Protein AF-A0A9W8HVE2-F1 (afdb_monomer_lite)

Organism: NCBI:txid2761395

InterPro domains:
  IPR016024 Armadillo-type fold [SSF48371] (104-274)
  IPR033162 Tubulin-folding cofactor D [PTHR12658] (1-273)
  IPR058033 Tubulin-folding cofactor D, ARM repeats [PF25767] (149-274)

Sequence (281 aa):
MIPFDIESIDSGLTGLPAIDLPGFSSDRTLLNLWIDLGKTYLSRPGCEMEGAAVMLARLLSRKDTAILLQPAFIEWAVREINEVAGLNKHDEDKPKQRLDIESVLRINGALRVLCHLFAAMDSPRALGEQVAMLQRIFQSEAFEQNSITRKLISKAAQRVALLMLPPTQIRTKPWHTQPSVRNNLGECEAKDNGAEFSAISNNTESDGTIEQVLDTEIPEDVECFLDILLHRLHDKDTIVRWSASKGIGRIAERLPVVLAKEIVSAVVNILKEETVVDDRG

Structure (mmCIF, N/CA/C/O backbone):
data_AF-A0A9W8HVE2-F1
#
_entry.id   AF-A0A9W8HVE2-F1
#
loop_
_atom_site.group_PDB
_atom_site.id
_atom_site.type_symbol
_atom_site.label_atom_id
_atom_site.label_alt_id
_atom_site.label_comp_id
_atom_site.labe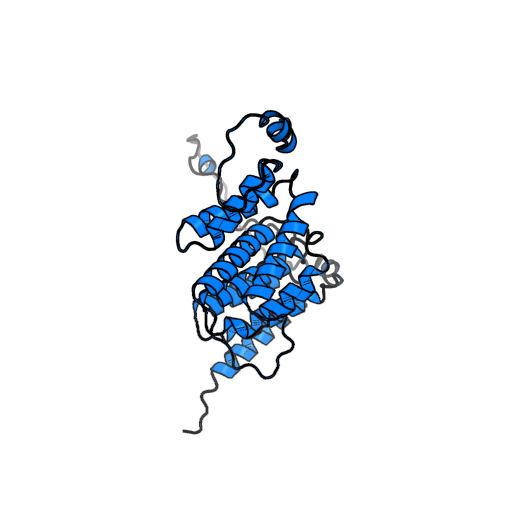l_asym_id
_atom_site.label_entity_id
_atom_site.label_seq_id
_atom_site.pdbx_PDB_ins_code
_atom_site.Cartn_x
_atom_site.Cartn_y
_atom_site.Cartn_z
_atom_site.occupancy
_atom_site.B_iso_or_equiv
_atom_site.auth_seq_id
_atom_site.auth_comp_id
_atom_site.auth_asym_id
_atom_site.auth_atom_id
_atom_site.pdbx_PDB_model_num
ATOM 1 N N . MET A 1 1 ? 21.161 7.664 24.720 1.00 45.16 1 MET A N 1
ATOM 2 C CA . MET A 1 1 ? 21.597 7.334 23.348 1.00 45.16 1 MET A CA 1
ATOM 3 C C . MET A 1 1 ? 21.195 8.512 22.483 1.00 45.16 1 MET A C 1
ATOM 5 O O . MET A 1 1 ? 20.010 8.810 22.430 1.00 45.16 1 MET A O 1
ATOM 9 N N . ILE A 1 2 ? 22.165 9.263 21.963 1.00 43.97 2 ILE A N 1
ATOM 10 C CA . ILE A 1 2 ? 21.898 10.439 21.123 1.00 43.97 2 ILE A CA 1
ATOM 11 C C . ILE A 1 2 ? 21.221 9.925 19.838 1.00 43.97 2 ILE A C 1
ATOM 13 O O . ILE A 1 2 ? 21.684 8.905 19.316 1.00 43.97 2 ILE A O 1
ATOM 17 N N . PRO A 1 3 ? 20.118 10.529 19.358 1.00 56.31 3 PRO A N 1
ATOM 18 C CA . PRO A 1 3 ? 19.516 10.133 18.090 1.00 56.31 3 PRO A CA 1
ATOM 19 C C . PRO A 1 3 ? 20.546 10.279 16.965 1.00 56.31 3 PRO A C 1
ATOM 21 O O . PRO A 1 3 ? 21.213 11.305 16.860 1.00 56.31 3 PRO A O 1
ATOM 24 N N . PHE A 1 4 ? 20.722 9.229 16.165 1.00 68.75 4 PHE A N 1
ATOM 25 C CA . PHE A 1 4 ? 21.585 9.259 14.986 1.00 68.75 4 PHE A CA 1
ATOM 26 C C . PHE A 1 4 ? 20.941 10.134 13.904 1.00 68.75 4 PHE A C 1
ATOM 28 O O . PHE A 1 4 ? 20.180 9.624 13.082 1.00 68.75 4 PHE A O 1
ATOM 35 N N . ASP A 1 5 ? 21.249 11.425 13.877 1.00 69.19 5 ASP A N 1
ATOM 36 C CA . ASP A 1 5 ? 20.735 12.325 12.847 1.00 69.19 5 ASP A CA 1
ATOM 37 C C . ASP A 1 5 ? 21.530 12.176 11.535 1.00 69.19 5 ASP A C 1
ATOM 39 O O . ASP A 1 5 ? 22.753 12.324 11.524 1.00 69.19 5 ASP A O 1
ATOM 43 N N . ILE A 1 6 ? 20.862 11.844 10.425 1.00 70.25 6 ILE A N 1
ATOM 44 C CA . ILE A 1 6 ? 21.548 11.622 9.137 1.00 70.25 6 ILE A CA 1
ATOM 45 C C . ILE A 1 6 ? 22.014 12.952 8.540 1.00 70.25 6 ILE A C 1
ATOM 47 O O . ILE A 1 6 ? 23.030 12.964 7.846 1.00 70.25 6 ILE A O 1
ATOM 51 N N . GLU A 1 7 ? 21.360 14.071 8.862 1.00 67.62 7 GLU A N 1
ATOM 52 C CA . GLU A 1 7 ? 21.812 15.395 8.411 1.00 67.62 7 GLU A CA 1
ATOM 53 C C . GLU A 1 7 ? 23.224 15.719 8.933 1.00 67.62 7 GLU A C 1
ATOM 55 O O . GLU A 1 7 ? 24.040 16.324 8.236 1.00 67.62 7 GLU A O 1
ATOM 60 N N . SER A 1 8 ? 23.573 15.210 10.122 1.00 67.25 8 SER A N 1
ATOM 61 C CA . SER A 1 8 ? 24.924 15.351 10.680 1.00 67.25 8 SER A CA 1
ATOM 62 C C . SER A 1 8 ? 25.996 14.557 9.916 1.00 67.25 8 SER A C 1
ATOM 64 O O . SER A 1 8 ? 27.150 14.979 9.866 1.00 67.25 8 SER A O 1
ATOM 66 N N . ILE A 1 9 ? 25.630 13.428 9.292 1.00 67.38 9 ILE A N 1
ATOM 67 C CA . ILE A 1 9 ? 26.543 12.590 8.490 1.00 67.38 9 ILE A CA 1
ATOM 68 C C . ILE A 1 9 ? 26.794 13.236 7.129 1.00 67.38 9 ILE A C 1
ATOM 70 O O . ILE A 1 9 ? 27.906 13.181 6.604 1.00 67.38 9 ILE A O 1
ATOM 74 N N . ASP A 1 10 ? 25.766 13.868 6.576 1.00 65.19 10 ASP A N 1
ATOM 75 C CA . ASP A 1 10 ? 25.815 14.491 5.261 1.00 65.19 10 ASP A CA 1
ATOM 76 C C . ASP A 1 10 ? 26.828 15.646 5.187 1.00 65.19 10 ASP A C 1
ATOM 78 O O . ASP A 1 10 ? 27.547 15.805 4.202 1.00 65.19 10 ASP A O 1
ATOM 82 N N . SER A 1 11 ? 27.006 16.358 6.304 1.00 60.78 11 SER A N 1
ATOM 83 C CA . SER A 1 11 ? 28.031 17.399 6.466 1.00 60.78 11 SER A CA 1
ATOM 84 C C . SER A 1 11 ? 29.475 16.881 6.325 1.00 60.78 11 SER A C 1
ATOM 86 O O . SER A 1 11 ? 30.391 17.672 6.112 1.00 60.78 11 SER A O 1
ATOM 88 N N . GLY A 1 12 ? 29.702 15.566 6.446 1.00 56.12 12 GLY A N 1
ATOM 89 C CA . GLY A 1 12 ? 31.022 14.936 6.329 1.00 56.12 12 GLY A CA 1
ATOM 90 C C . GLY A 1 12 ? 31.363 14.394 4.936 1.00 56.12 12 GLY A C 1
ATOM 91 O O . GLY A 1 12 ? 32.471 13.894 4.747 1.00 56.12 12 GLY A O 1
ATOM 92 N N . LEU A 1 13 ? 30.440 14.459 3.968 1.00 56.28 13 LEU A N 1
ATOM 93 C CA . LEU A 1 13 ? 30.598 13.843 2.642 1.00 56.28 13 LEU A CA 1
ATOM 94 C C . LEU A 1 13 ? 31.185 14.761 1.556 1.00 56.28 13 LEU A C 1
ATOM 96 O O . LEU A 1 13 ? 31.278 14.350 0.397 1.00 56.28 13 LEU A O 1
ATOM 100 N N . THR A 1 14 ? 31.634 15.969 1.904 1.00 50.81 14 THR A N 1
ATOM 101 C CA . THR A 1 14 ? 32.323 16.884 0.982 1.00 50.81 14 THR A CA 1
ATOM 102 C C . THR A 1 14 ? 33.680 16.300 0.554 1.00 50.81 14 THR A C 1
ATOM 104 O O . THR A 1 14 ? 34.713 16.618 1.142 1.00 50.81 14 THR A O 1
ATOM 107 N N . GLY A 1 15 ? 33.700 15.401 -0.435 1.00 50.94 15 GLY A N 1
ATOM 108 C CA . GLY A 1 15 ? 34.944 14.831 -0.971 1.00 50.94 15 GLY A CA 1
ATOM 109 C C . GLY A 1 15 ? 34.881 13.426 -1.576 1.00 50.94 15 GLY A C 1
ATOM 110 O O . GLY A 1 15 ? 35.919 12.934 -2.015 1.00 50.94 15 GLY A O 1
ATOM 111 N N . LEU A 1 16 ? 33.723 12.755 -1.618 1.00 52.59 16 LEU A N 1
ATOM 112 C CA . LEU A 1 16 ? 33.611 11.483 -2.348 1.00 52.59 16 LEU A CA 1
ATOM 113 C C . LEU A 1 16 ? 33.547 11.726 -3.867 1.00 52.59 16 LEU A C 1
ATOM 115 O O . LEU A 1 16 ? 32.931 12.704 -4.296 1.00 52.59 16 LEU A O 1
ATOM 119 N N . PRO A 1 17 ? 34.174 10.860 -4.691 1.00 49.53 17 PRO A N 1
ATOM 120 C CA . PRO A 1 17 ? 34.080 10.972 -6.139 1.00 49.53 17 PRO A CA 1
ATOM 121 C C . PRO A 1 17 ? 32.610 10.879 -6.547 1.00 49.53 17 PRO A C 1
ATOM 123 O O . PRO A 1 17 ? 31.883 10.013 -6.053 1.00 49.53 17 PRO A O 1
ATOM 126 N N . ALA A 1 18 ? 32.182 11.784 -7.429 1.00 52.34 18 ALA A N 1
ATOM 127 C CA . ALA A 1 18 ? 30.854 11.746 -8.017 1.00 52.34 18 ALA A CA 1
ATOM 128 C C . ALA A 1 18 ? 30.619 10.338 -8.578 1.00 52.34 18 ALA A C 1
ATOM 130 O O . ALA A 1 18 ? 31.370 9.853 -9.424 1.00 52.34 18 ALA A O 1
ATOM 131 N N . ILE A 1 19 ? 29.618 9.638 -8.047 1.00 53.97 19 ILE A N 1
ATOM 132 C CA . ILE A 1 19 ? 29.150 8.410 -8.674 1.00 53.97 19 ILE A CA 1
ATOM 133 C C . ILE A 1 19 ? 28.458 8.874 -9.954 1.00 53.97 19 ILE A C 1
ATOM 135 O O . ILE A 1 19 ? 27.320 9.339 -9.901 1.00 53.97 19 ILE A O 1
ATOM 139 N N . ASP A 1 20 ? 29.165 8.786 -11.081 1.00 46.59 20 ASP A N 1
ATOM 140 C CA . ASP A 1 20 ? 28.658 9.117 -12.414 1.00 46.59 20 ASP A CA 1
ATOM 141 C C . ASP A 1 20 ? 27.621 8.069 -12.859 1.00 46.59 20 ASP A C 1
ATOM 143 O O . ASP A 1 20 ? 27.847 7.254 -13.755 1.00 46.59 20 ASP A O 1
ATOM 147 N N . LEU A 1 21 ? 26.460 8.051 -12.201 1.00 53.91 21 LEU A N 1
ATOM 148 C CA . LEU A 1 21 ? 25.253 7.463 -12.765 1.00 53.91 21 LEU A CA 1
ATOM 149 C C . LEU A 1 21 ? 24.552 8.531 -13.627 1.00 53.91 21 LEU A C 1
ATOM 151 O O . LEU A 1 21 ? 24.467 9.697 -13.229 1.00 53.91 21 LEU A O 1
ATOM 155 N N . PRO A 1 22 ? 24.006 8.164 -14.798 1.00 41.84 22 PRO A N 1
ATOM 156 C CA . PRO A 1 22 ? 23.311 9.113 -15.661 1.00 41.84 22 PRO A CA 1
ATOM 157 C C . PRO A 1 22 ? 22.109 9.734 -14.930 1.00 41.84 22 PRO A C 1
ATOM 159 O O . PRO A 1 22 ? 21.216 9.021 -14.476 1.00 41.84 22 PRO A O 1
ATOM 162 N N . GLY A 1 23 ? 22.103 11.069 -14.814 1.00 49.72 23 GLY A N 1
ATOM 163 C CA . GLY A 1 23 ? 21.051 11.854 -14.148 1.00 49.72 23 GLY A CA 1
ATOM 164 C C . GLY A 1 23 ? 21.367 12.332 -12.722 1.00 49.72 23 GLY A C 1
ATOM 165 O O . GLY A 1 23 ? 20.508 12.961 -12.103 1.00 49.72 23 GLY A O 1
ATOM 166 N N . PHE A 1 24 ? 22.568 12.069 -12.195 1.00 46.81 24 PHE A N 1
ATOM 167 C CA . PHE A 1 24 ? 22.953 12.440 -10.828 1.00 46.81 24 PHE A CA 1
ATOM 168 C C . PHE A 1 24 ? 23.696 13.789 -10.796 1.00 46.81 24 PHE A C 1
ATOM 170 O O . PHE A 1 24 ? 24.745 13.950 -11.410 1.00 46.81 24 PHE A O 1
ATOM 177 N N . SER A 1 25 ? 23.138 14.779 -10.088 1.00 48.03 25 SER A N 1
ATOM 178 C CA . SER A 1 25 ? 23.749 16.102 -9.862 1.00 48.03 25 SER A CA 1
ATOM 179 C C . SER A 1 25 ? 24.579 16.114 -8.571 1.00 48.03 25 SER A C 1
ATOM 181 O O . SER A 1 25 ? 24.115 15.601 -7.554 1.00 48.03 25 SER A O 1
ATOM 183 N N . SER A 1 26 ? 25.745 16.763 -8.591 1.00 49.66 26 SER A N 1
ATOM 184 C CA . SER A 1 26 ? 26.779 16.770 -7.538 1.00 49.66 26 SER A CA 1
ATOM 185 C C . SER A 1 26 ? 26.418 17.440 -6.199 1.00 49.66 26 SER A C 1
ATOM 187 O O . SER A 1 26 ? 27.168 17.277 -5.245 1.00 49.66 26 SER A O 1
ATOM 189 N N . ASP A 1 27 ? 25.280 18.135 -6.096 1.00 52.22 27 ASP A N 1
ATOM 190 C CA . ASP A 1 27 ? 24.863 18.882 -4.888 1.00 52.22 27 ASP A CA 1
ATOM 191 C C . ASP A 1 27 ? 23.873 18.117 -3.986 1.00 52.22 27 ASP A C 1
ATOM 193 O O . ASP A 1 27 ? 23.129 18.713 -3.204 1.00 52.22 27 ASP A O 1
ATOM 197 N N . ARG A 1 28 ? 23.780 16.788 -4.111 1.00 61.78 28 ARG A N 1
ATOM 198 C CA . ARG A 1 28 ? 22.754 16.017 -3.395 1.00 61.78 28 ARG A CA 1
ATOM 199 C C . ARG A 1 28 ? 23.269 15.444 -2.082 1.00 61.78 28 ARG A C 1
ATOM 201 O O . ARG A 1 28 ? 24.263 14.726 -2.054 1.00 61.78 28 ARG A O 1
ATOM 208 N N . THR A 1 29 ? 22.499 15.702 -1.028 1.00 75.81 29 THR A N 1
ATOM 209 C CA . THR A 1 29 ? 22.596 15.022 0.264 1.00 75.81 29 THR A CA 1
ATOM 210 C C . THR A 1 29 ? 22.609 13.500 0.079 1.00 75.81 29 THR A C 1
ATOM 212 O O . THR A 1 29 ? 21.941 12.958 -0.809 1.00 75.81 29 THR A O 1
ATOM 215 N N . LEU A 1 30 ? 23.327 12.772 0.931 1.00 80.50 30 LEU A N 1
ATOM 216 C CA . LEU A 1 30 ? 23.393 11.308 0.942 1.00 80.50 30 LEU A CA 1
ATOM 217 C C . LEU A 1 30 ? 21.995 10.669 1.025 1.00 80.50 30 LEU A C 1
ATOM 219 O O . LEU A 1 30 ? 21.752 9.614 0.438 1.00 80.50 30 LEU A O 1
ATOM 223 N N . LEU A 1 31 ? 21.047 11.345 1.680 1.00 81.75 31 LEU A N 1
ATOM 224 C CA . LEU A 1 31 ? 19.634 10.963 1.699 1.00 81.75 31 LEU A CA 1
ATOM 225 C C . LEU A 1 31 ? 19.006 10.975 0.306 1.00 81.75 31 LEU A C 1
ATOM 227 O O . LEU A 1 31 ? 18.361 10.001 -0.083 1.00 81.75 31 LEU A O 1
ATOM 231 N N . ASN A 1 32 ? 19.208 12.051 -0.452 1.00 81.75 32 ASN A N 1
ATOM 232 C CA . ASN A 1 32 ? 18.688 12.160 -1.810 1.00 81.75 32 ASN A CA 1
ATOM 233 C C . ASN A 1 32 ? 19.341 11.124 -2.729 1.00 81.75 32 ASN A C 1
ATOM 235 O O . ASN A 1 32 ? 18.631 10.459 -3.478 1.00 81.75 32 ASN A O 1
ATOM 239 N N . LEU A 1 33 ? 20.652 10.891 -2.589 1.00 84.94 33 LEU A N 1
ATOM 240 C CA . LEU A 1 33 ? 21.356 9.831 -3.317 1.00 84.94 33 LEU A CA 1
ATOM 241 C C . LEU A 1 33 ? 20.729 8.452 -3.059 1.00 84.94 33 LEU A C 1
ATOM 243 O O . LEU A 1 33 ? 20.484 7.693 -3.995 1.00 84.94 33 LEU A O 1
ATOM 247 N N . TRP A 1 34 ? 20.455 8.120 -1.797 1.00 87.75 34 TRP A N 1
ATOM 248 C CA . TRP A 1 34 ? 19.823 6.857 -1.416 1.00 87.75 34 TRP A CA 1
ATOM 249 C C . TRP A 1 34 ? 18.397 6.722 -1.939 1.00 87.75 34 TRP A C 1
ATOM 251 O O . TRP A 1 34 ? 18.013 5.639 -2.383 1.00 87.75 34 TRP A O 1
ATOM 261 N N . ILE A 1 35 ? 17.625 7.808 -1.913 1.00 89.62 35 ILE A N 1
ATOM 262 C CA . ILE A 1 35 ? 16.275 7.830 -2.473 1.00 89.62 35 ILE A CA 1
ATOM 263 C C . ILE A 1 35 ? 16.325 7.603 -3.983 1.00 89.62 35 ILE A C 1
ATOM 265 O O . ILE A 1 35 ? 15.597 6.750 -4.489 1.00 89.62 35 ILE A O 1
ATOM 269 N N . ASP A 1 36 ? 17.192 8.316 -4.698 1.00 88.88 36 ASP A N 1
ATOM 270 C CA . ASP A 1 36 ? 17.334 8.202 -6.149 1.00 88.88 36 ASP A CA 1
ATOM 271 C C . ASP A 1 36 ? 17.808 6.806 -6.552 1.00 88.88 36 ASP A C 1
ATOM 273 O O . ASP A 1 36 ? 17.210 6.167 -7.419 1.00 88.88 36 ASP A O 1
ATOM 277 N N . LEU A 1 37 ? 18.821 6.280 -5.861 1.00 90.19 37 LEU A N 1
ATOM 278 C CA . LEU A 1 37 ? 19.298 4.918 -6.062 1.00 90.19 37 LEU A CA 1
ATOM 279 C C . LEU A 1 37 ? 18.159 3.922 -5.820 1.00 90.19 37 LEU A C 1
ATOM 281 O O . LEU A 1 37 ? 17.864 3.114 -6.699 1.00 90.19 37 LEU A O 1
ATOM 285 N N . GLY A 1 38 ? 17.440 4.035 -4.702 1.00 91.50 38 GLY A N 1
ATOM 286 C CA . GLY A 1 38 ? 16.265 3.213 -4.425 1.00 91.50 38 GLY A CA 1
ATOM 287 C C . GLY A 1 38 ? 15.241 3.259 -5.562 1.00 91.50 38 GLY A C 1
ATOM 288 O O . GLY A 1 38 ? 14.834 2.204 -6.043 1.00 91.50 38 GLY A O 1
ATOM 289 N N . LYS A 1 39 ? 14.895 4.455 -6.060 1.00 91.62 39 LYS A N 1
ATOM 290 C CA . LYS A 1 39 ? 13.966 4.642 -7.188 1.00 91.62 39 LYS A CA 1
ATOM 291 C C . LYS A 1 39 ? 14.434 3.924 -8.454 1.00 91.62 39 LYS A C 1
ATOM 293 O O . LYS A 1 39 ? 13.617 3.281 -9.105 1.00 91.62 39 LYS A O 1
ATOM 298 N N . THR A 1 40 ? 15.730 3.951 -8.779 1.00 90.75 40 THR A N 1
ATOM 299 C CA . THR A 1 40 ? 16.253 3.220 -9.952 1.00 90.75 40 THR A CA 1
ATOM 300 C C . THR A 1 40 ? 16.106 1.702 -9.830 1.00 90.75 40 THR A C 1
ATOM 302 O O . THR A 1 40 ? 15.845 1.021 -10.823 1.00 90.75 40 THR A O 1
ATOM 305 N N . TYR A 1 41 ? 16.238 1.157 -8.617 1.00 92.56 41 TYR A N 1
ATOM 306 C CA . TYR A 1 41 ? 16.104 -0.279 -8.368 1.00 92.56 41 TYR A CA 1
ATOM 307 C C . TYR A 1 41 ? 14.647 -0.747 -8.267 1.00 92.56 41 TYR A C 1
ATOM 309 O O . TYR A 1 41 ? 14.393 -1.932 -8.476 1.00 92.56 41 TYR A O 1
ATOM 317 N N . LEU A 1 42 ? 13.680 0.148 -8.025 1.00 92.38 42 LEU A N 1
ATOM 318 C CA . LEU A 1 42 ? 12.252 -0.206 -8.016 1.00 92.38 42 LEU A CA 1
ATOM 319 C C . LEU A 1 42 ? 11.753 -0.717 -9.373 1.00 92.38 42 LEU A C 1
ATOM 321 O O . LEU A 1 42 ? 10.854 -1.552 -9.410 1.00 92.38 42 LEU A O 1
ATOM 325 N N . SER A 1 43 ? 12.349 -0.254 -10.472 1.00 89.62 43 SER A N 1
ATOM 326 C CA . SER A 1 43 ? 11.993 -0.678 -11.832 1.00 89.62 43 SER A CA 1
ATOM 327 C C . SER A 1 43 ? 12.619 -2.016 -12.235 1.00 89.62 43 SER A C 1
ATOM 329 O O . SER A 1 43 ? 12.283 -2.558 -13.287 1.00 89.62 43 SER A O 1
ATOM 331 N N . ARG A 1 44 ? 13.554 -2.556 -11.439 1.00 90.75 44 ARG A N 1
ATOM 332 C CA . ARG A 1 44 ? 14.260 -3.796 -11.778 1.00 90.75 44 ARG A CA 1
ATOM 333 C C . ARG A 1 44 ? 13.465 -5.024 -11.319 1.00 90.75 44 ARG A C 1
ATOM 335 O O . ARG A 1 44 ? 13.003 -5.065 -10.181 1.00 90.75 44 ARG A O 1
ATOM 342 N N . PRO A 1 45 ? 13.308 -6.057 -12.161 1.00 87.81 45 PRO A N 1
ATOM 343 C CA . PRO A 1 45 ? 12.655 -7.288 -11.740 1.00 87.81 45 PRO A CA 1
ATOM 344 C C . PRO A 1 45 ? 13.593 -8.092 -10.830 1.00 87.81 45 PRO A C 1
ATOM 346 O O . PRO A 1 45 ? 14.700 -8.415 -11.243 1.00 87.81 45 PRO A O 1
ATOM 349 N N . GLY A 1 46 ? 13.144 -8.458 -9.625 1.00 87.75 46 GLY A N 1
ATOM 350 C CA . GLY A 1 46 ? 13.898 -9.366 -8.755 1.00 87.75 46 GLY A CA 1
ATOM 351 C C . GLY A 1 46 ? 13.867 -9.010 -7.272 1.00 87.75 46 GLY A C 1
ATOM 352 O O . GLY A 1 46 ? 12.964 -8.318 -6.789 1.00 87.75 46 GLY A O 1
ATOM 353 N N . CYS A 1 47 ? 14.859 -9.527 -6.544 1.00 88.56 47 CYS A N 1
ATOM 354 C CA . CYS A 1 47 ? 15.050 -9.270 -5.116 1.00 88.56 47 CYS A CA 1
ATOM 355 C C . CYS A 1 47 ? 15.560 -7.847 -4.849 1.00 88.56 47 CYS A C 1
ATOM 357 O O . CYS A 1 47 ? 15.360 -7.317 -3.757 1.00 88.56 47 CYS A O 1
ATOM 359 N N . GLU A 1 48 ? 16.147 -7.201 -5.854 1.00 91.56 48 GLU A N 1
ATOM 360 C CA . GLU A 1 48 ? 16.647 -5.832 -5.806 1.00 91.56 48 GLU A CA 1
ATOM 361 C C . GLU A 1 48 ? 15.507 -4.842 -5.574 1.00 91.56 48 GLU A C 1
ATOM 363 O O . GLU A 1 48 ? 15.621 -3.971 -4.715 1.00 91.56 48 GLU A O 1
ATOM 368 N N . MET A 1 49 ? 14.375 -5.021 -6.262 1.00 91.75 49 MET A N 1
ATOM 369 C CA . MET A 1 49 ? 13.172 -4.213 -6.040 1.00 91.75 49 MET A CA 1
ATOM 370 C C . MET A 1 49 ? 12.637 -4.385 -4.615 1.00 91.75 49 MET A C 1
ATOM 372 O O . MET A 1 49 ? 12.198 -3.412 -4.006 1.00 91.75 49 MET A O 1
ATOM 376 N N . GLU A 1 50 ? 12.651 -5.602 -4.059 1.00 90.88 50 GLU A N 1
ATOM 377 C CA . GLU A 1 50 ? 12.191 -5.827 -2.681 1.00 90.88 50 GLU A CA 1
ATOM 378 C C . GLU A 1 50 ? 13.134 -5.205 -1.653 1.00 90.88 50 GLU A C 1
ATOM 380 O O . GLU A 1 50 ? 12.673 -4.532 -0.729 1.00 90.88 50 GLU A O 1
ATOM 385 N N . GLY A 1 51 ? 14.444 -5.364 -1.847 1.00 92.88 51 GLY A N 1
ATOM 386 C CA . GLY A 1 51 ? 15.459 -4.722 -1.019 1.00 92.88 51 GLY A CA 1
ATOM 387 C C . GLY A 1 51 ? 15.339 -3.200 -1.053 1.00 92.88 51 GLY A C 1
ATOM 388 O O . GLY A 1 51 ? 15.282 -2.569 0.003 1.00 92.88 51 GLY A O 1
ATOM 389 N N . ALA A 1 52 ? 15.210 -2.619 -2.250 1.00 94.94 52 ALA A N 1
ATOM 390 C CA . ALA A 1 52 ? 15.012 -1.186 -2.440 1.00 94.94 52 ALA A CA 1
ATOM 391 C C . ALA A 1 52 ? 13.716 -0.701 -1.780 1.00 94.94 52 ALA A C 1
ATOM 393 O O . ALA A 1 52 ? 13.728 0.305 -1.072 1.00 94.94 52 ALA A O 1
ATOM 394 N N . ALA A 1 53 ? 12.613 -1.441 -1.928 1.00 94.31 53 ALA A N 1
ATOM 395 C CA . ALA A 1 53 ? 11.339 -1.061 -1.332 1.00 94.31 53 ALA A CA 1
ATOM 396 C C . ALA A 1 53 ? 11.388 -1.034 0.203 1.00 94.31 53 ALA A C 1
ATOM 398 O O . ALA A 1 53 ? 10.897 -0.090 0.826 1.00 94.31 53 ALA A O 1
ATOM 399 N N . VAL A 1 54 ? 12.008 -2.045 0.822 1.00 93.69 54 VAL A N 1
ATOM 400 C CA . VAL A 1 54 ? 12.172 -2.112 2.283 1.00 93.69 54 VAL A CA 1
ATOM 401 C C . VAL A 1 54 ? 13.149 -1.049 2.781 1.00 93.69 54 VAL A C 1
ATOM 403 O O . VAL A 1 54 ? 12.893 -0.431 3.816 1.00 93.69 54 VAL A O 1
ATOM 406 N N . MET A 1 55 ? 14.250 -0.822 2.063 1.00 94.00 55 MET A N 1
ATOM 407 C CA . MET A 1 55 ? 15.231 0.211 2.394 1.00 94.00 55 MET A CA 1
ATOM 408 C C . MET A 1 55 ? 14.586 1.601 2.388 1.00 94.00 55 MET A C 1
ATOM 410 O O . MET A 1 55 ? 14.671 2.305 3.393 1.00 94.00 55 MET A O 1
ATOM 414 N N . LEU A 1 56 ? 13.889 1.960 1.303 1.00 93.62 56 LEU A N 1
ATOM 415 C CA . LEU A 1 56 ? 13.188 3.238 1.177 1.00 93.62 56 LEU A CA 1
ATOM 416 C C . LEU A 1 56 ? 12.135 3.405 2.271 1.00 93.62 56 LEU A C 1
ATOM 418 O O . LEU A 1 56 ? 12.121 4.425 2.952 1.00 93.62 56 LEU A O 1
ATOM 422 N N . ALA A 1 57 ? 11.300 2.389 2.505 1.00 92.56 57 ALA A N 1
ATOM 423 C CA . ALA A 1 57 ? 10.288 2.461 3.552 1.00 92.56 57 ALA A CA 1
ATOM 424 C C . ALA A 1 57 ? 10.910 2.686 4.939 1.00 92.56 57 ALA A C 1
ATOM 426 O O . ALA A 1 57 ? 10.459 3.557 5.672 1.00 92.56 57 ALA A O 1
ATOM 427 N N . ARG A 1 58 ? 11.987 1.971 5.293 1.00 90.94 58 ARG A N 1
ATOM 428 C CA . ARG A 1 58 ? 12.671 2.163 6.585 1.00 90.94 58 ARG A CA 1
ATOM 429 C C . ARG A 1 58 ? 13.331 3.531 6.713 1.00 90.94 58 ARG A C 1
ATOM 431 O O . ARG A 1 58 ? 13.289 4.110 7.795 1.00 90.94 58 ARG A O 1
ATOM 438 N N . LEU A 1 59 ? 13.934 4.031 5.635 1.00 89.62 59 LEU A N 1
ATOM 439 C CA . LEU A 1 59 ? 14.543 5.358 5.609 1.00 89.62 59 LEU A CA 1
ATOM 440 C C . LEU A 1 59 ? 13.490 6.447 5.835 1.00 89.62 59 LEU A C 1
ATOM 442 O O . LEU A 1 59 ? 13.714 7.369 6.613 1.00 89.62 59 LEU A O 1
ATOM 446 N N . LEU A 1 60 ? 12.331 6.311 5.191 1.00 88.44 60 LEU A N 1
ATOM 447 C CA . LEU A 1 60 ? 11.224 7.258 5.287 1.00 88.44 60 LEU A CA 1
ATOM 448 C C . LEU A 1 60 ? 10.467 7.141 6.615 1.00 88.44 60 LEU A C 1
ATOM 450 O O . LEU A 1 60 ? 9.977 8.144 7.113 1.00 88.44 60 LEU A O 1
ATOM 454 N N . SER A 1 61 ? 10.377 5.961 7.232 1.00 87.75 61 SER A N 1
ATOM 455 C CA . SER A 1 61 ? 9.709 5.765 8.533 1.00 87.75 61 SER A CA 1
ATOM 456 C C . SER A 1 61 ? 10.528 6.234 9.740 1.00 87.75 61 SER A C 1
ATOM 458 O O . SER A 1 61 ? 10.047 6.192 10.872 1.00 87.75 61 SER A O 1
ATOM 460 N N . ARG A 1 62 ? 11.776 6.652 9.540 1.00 86.25 62 ARG A N 1
ATOM 461 C CA . ARG A 1 62 ? 12.655 7.087 10.626 1.00 86.25 62 ARG A CA 1
ATOM 462 C C . ARG A 1 62 ? 12.248 8.480 11.120 1.00 86.25 62 ARG A C 1
ATOM 464 O O . ARG A 1 62 ? 11.946 9.346 10.314 1.00 86.25 62 ARG A O 1
ATOM 471 N N . LYS A 1 63 ? 12.263 8.710 12.438 1.00 80.88 63 LYS A N 1
ATOM 472 C CA . LYS A 1 63 ? 11.712 9.934 13.063 1.00 80.88 63 LYS A CA 1
ATOM 473 C C . LYS A 1 63 ? 12.293 11.237 12.502 1.00 80.88 63 LYS A C 1
ATOM 475 O O . LYS A 1 63 ? 11.530 12.158 12.238 1.00 80.88 63 LYS A O 1
ATOM 480 N N . ASP A 1 64 ? 13.604 11.273 12.285 1.00 78.12 64 ASP A N 1
ATOM 481 C CA . ASP A 1 64 ? 14.315 12.487 11.859 1.00 78.12 64 ASP A CA 1
ATOM 482 C C . ASP A 1 64 ? 13.992 12.863 10.399 1.00 78.12 64 ASP A C 1
ATOM 484 O O . ASP A 1 64 ? 13.884 14.030 10.053 1.00 78.12 64 ASP A O 1
ATOM 488 N N . THR A 1 65 ? 13.775 11.866 9.538 1.00 77.31 65 THR A N 1
ATOM 489 C CA . THR A 1 65 ? 13.512 12.040 8.098 1.00 77.31 65 THR A CA 1
ATOM 490 C C . THR A 1 65 ? 12.026 12.023 7.754 1.00 77.31 65 THR A C 1
ATOM 492 O O . THR A 1 65 ? 11.635 12.495 6.686 1.00 77.31 65 THR A O 1
ATOM 495 N N . ALA A 1 66 ? 11.190 11.485 8.644 1.00 78.31 66 ALA A N 1
ATOM 496 C CA . ALA A 1 66 ? 9.775 11.248 8.404 1.00 78.31 66 ALA A CA 1
ATOM 497 C C . ALA A 1 66 ? 9.026 12.524 8.018 1.00 78.31 66 ALA A C 1
ATOM 499 O O . ALA A 1 66 ? 8.268 12.536 7.055 1.00 78.31 66 ALA A O 1
ATOM 500 N N . ILE A 1 67 ? 9.270 13.608 8.750 1.00 78.56 67 ILE A N 1
ATOM 501 C CA . ILE A 1 67 ? 8.500 14.848 8.618 1.00 78.56 67 ILE A CA 1
ATOM 502 C C . ILE A 1 67 ? 8.749 15.515 7.258 1.00 78.56 67 ILE A C 1
ATOM 504 O O . ILE A 1 67 ? 7.810 16.006 6.639 1.00 78.56 67 ILE A O 1
ATOM 508 N N . LEU A 1 68 ? 9.997 15.504 6.783 1.00 79.44 68 LEU A N 1
ATOM 509 C CA . LEU A 1 68 ? 10.399 16.204 5.561 1.00 79.44 68 LEU A CA 1
ATOM 510 C C . LEU A 1 68 ? 10.256 15.329 4.311 1.00 79.44 68 LEU A C 1
ATOM 512 O O . LEU A 1 68 ? 9.783 15.793 3.277 1.00 79.44 68 LEU A O 1
ATOM 516 N N . LEU A 1 69 ? 10.661 14.058 4.395 1.00 83.62 69 LEU A N 1
ATOM 517 C CA . LEU A 1 69 ? 10.794 13.199 3.217 1.00 83.62 69 LEU A CA 1
ATOM 518 C C . LEU A 1 69 ? 9.550 12.348 2.934 1.00 83.62 69 LEU A C 1
ATOM 520 O O . LEU A 1 69 ? 9.336 11.989 1.776 1.00 83.62 69 LEU A O 1
ATOM 524 N N . GLN A 1 70 ? 8.715 12.025 3.934 1.00 87.31 70 GLN A N 1
ATOM 525 C CA . GLN A 1 70 ? 7.517 11.202 3.691 1.00 87.31 70 GLN A CA 1
ATOM 526 C C . GLN A 1 70 ? 6.519 11.867 2.742 1.00 87.31 70 GLN A C 1
ATOM 528 O O . GLN A 1 70 ? 6.154 1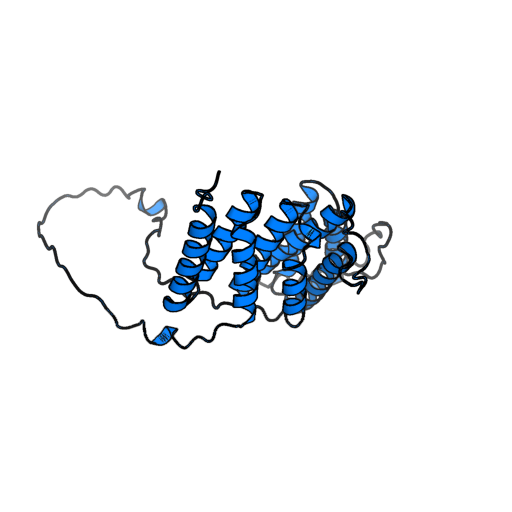1.203 1.770 1.00 87.31 70 GLN A O 1
ATOM 533 N N . PRO A 1 71 ? 6.082 13.129 2.954 1.00 88.81 71 PRO A N 1
ATOM 534 C CA . PRO A 1 71 ? 5.055 13.726 2.100 1.00 88.81 71 PRO A CA 1
ATOM 535 C C . PRO A 1 71 ? 5.528 13.825 0.646 1.00 88.81 71 PRO A C 1
ATOM 537 O O . PRO A 1 71 ? 4.834 13.372 -0.262 1.00 88.81 71 PRO A O 1
ATOM 540 N N . ALA A 1 72 ? 6.765 14.292 0.441 1.00 89.31 72 ALA A N 1
ATOM 541 C CA . ALA A 1 72 ? 7.377 14.412 -0.881 1.00 89.31 72 ALA A CA 1
ATOM 542 C C . ALA A 1 72 ? 7.529 13.054 -1.591 1.00 89.31 72 ALA A C 1
ATOM 544 O O . ALA A 1 72 ? 7.345 12.949 -2.805 1.00 89.31 72 ALA A O 1
ATOM 545 N N . PHE A 1 73 ? 7.861 11.990 -0.851 1.00 91.75 73 PHE A N 1
ATOM 546 C CA . PHE A 1 73 ? 7.967 10.657 -1.438 1.00 91.75 73 PHE A CA 1
ATOM 547 C C . PHE A 1 73 ? 6.597 10.062 -1.783 1.00 91.75 73 PHE A C 1
ATOM 549 O O . PHE A 1 73 ? 6.462 9.437 -2.834 1.00 91.75 73 PHE A O 1
ATOM 556 N N . ILE A 1 74 ? 5.590 10.238 -0.921 1.00 92.69 74 ILE A N 1
ATOM 557 C CA . ILE A 1 74 ? 4.224 9.763 -1.182 1.00 92.69 74 ILE A CA 1
ATOM 558 C C . 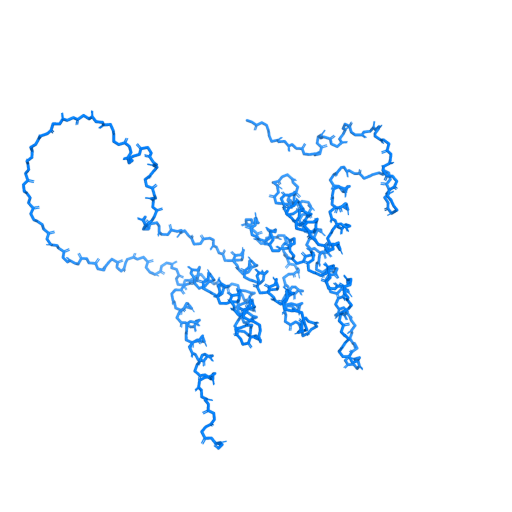ILE A 1 74 ? 3.666 10.461 -2.423 1.00 92.69 74 ILE A C 1
ATOM 560 O O . ILE A 1 74 ? 3.171 9.778 -3.316 1.00 92.69 74 ILE A O 1
ATOM 564 N N . GLU A 1 75 ? 3.823 11.782 -2.522 1.00 93.19 75 GLU A N 1
ATOM 565 C CA . GLU A 1 75 ? 3.431 12.554 -3.703 1.00 93.19 75 GLU A CA 1
ATOM 566 C C . GLU A 1 75 ? 4.126 12.036 -4.970 1.00 93.19 75 GLU A C 1
ATOM 568 O O . GLU A 1 75 ? 3.468 11.768 -5.977 1.00 93.19 75 GLU A O 1
ATOM 573 N N . TRP A 1 76 ? 5.445 11.810 -4.913 1.00 94.00 76 TRP A N 1
ATOM 574 C CA . TRP A 1 76 ? 6.180 11.214 -6.030 1.00 94.00 76 TRP A CA 1
ATOM 575 C C . TRP A 1 76 ? 5.619 9.841 -6.419 1.00 94.00 76 TRP A C 1
ATOM 577 O O . TRP A 1 76 ? 5.408 9.596 -7.603 1.00 94.00 76 TRP A O 1
ATOM 587 N N . ALA A 1 77 ? 5.361 8.956 -5.454 1.00 94.06 77 ALA A N 1
ATOM 588 C CA . ALA A 1 77 ? 4.875 7.605 -5.723 1.00 94.06 77 ALA A CA 1
ATOM 589 C C . ALA A 1 77 ? 3.462 7.610 -6.328 1.00 94.06 77 ALA A C 1
ATOM 591 O O . ALA A 1 77 ? 3.192 6.855 -7.261 1.00 94.06 77 ALA A O 1
ATOM 592 N N . VAL A 1 78 ? 2.572 8.471 -5.829 1.00 93.75 78 VAL A N 1
ATOM 593 C CA . VAL A 1 78 ? 1.216 8.648 -6.369 1.00 93.75 78 VAL A CA 1
ATOM 594 C C . VAL A 1 78 ? 1.279 9.191 -7.792 1.00 93.75 78 VAL A C 1
ATOM 596 O O . VAL A 1 78 ? 0.653 8.621 -8.686 1.00 93.75 78 VAL A O 1
ATOM 599 N N . ARG A 1 79 ? 2.081 10.236 -8.029 1.00 92.81 79 ARG A N 1
ATOM 600 C CA . ARG A 1 79 ? 2.274 10.816 -9.362 1.00 92.81 79 ARG A CA 1
ATOM 601 C C . ARG A 1 79 ? 2.851 9.801 -10.345 1.00 92.81 79 ARG A C 1
ATOM 603 O O . ARG A 1 79 ? 2.320 9.656 -11.438 1.00 92.81 79 ARG A O 1
ATOM 610 N N . GLU A 1 80 ? 3.882 9.069 -9.937 1.00 92.50 80 GLU A N 1
ATOM 611 C CA . GLU A 1 80 ? 4.523 8.018 -10.729 1.00 92.50 80 GLU A CA 1
ATOM 612 C C . GLU A 1 80 ? 3.510 6.945 -11.156 1.00 92.50 80 GLU A C 1
ATOM 614 O O . GLU A 1 80 ? 3.420 6.618 -12.337 1.00 92.50 80 GLU A O 1
ATOM 619 N N . ILE A 1 81 ? 2.697 6.429 -10.226 1.00 92.62 81 ILE A N 1
ATOM 620 C CA . ILE A 1 81 ? 1.671 5.425 -10.550 1.00 92.62 81 ILE A CA 1
ATOM 621 C C . ILE A 1 81 ? 0.634 6.008 -11.516 1.00 92.62 81 ILE A C 1
ATOM 623 O O . ILE A 1 81 ? 0.257 5.349 -12.481 1.00 92.62 81 ILE A O 1
ATOM 627 N N . ASN A 1 82 ? 0.190 7.239 -11.273 1.00 91.00 82 ASN A N 1
ATOM 628 C CA . ASN A 1 82 ? -0.843 7.913 -12.051 1.00 91.00 82 ASN A CA 1
ATOM 629 C C . ASN A 1 82 ? -0.389 8.229 -13.494 1.00 91.00 82 ASN A C 1
ATOM 631 O O . ASN A 1 82 ? -1.133 8.006 -14.451 1.00 91.00 82 ASN A O 1
ATOM 635 N N . GLU A 1 83 ? 0.852 8.691 -13.664 1.00 89.56 83 GLU A N 1
ATOM 636 C CA . GLU A 1 83 ? 1.472 8.962 -14.966 1.00 89.56 83 GLU A CA 1
ATOM 637 C C . GLU A 1 83 ? 1.726 7.675 -15.753 1.00 89.56 83 GLU A C 1
ATOM 639 O O . GLU A 1 83 ? 1.340 7.582 -16.919 1.00 89.56 83 GLU A O 1
ATOM 644 N N . VAL A 1 84 ? 2.326 6.666 -15.113 1.00 88.56 84 VAL A N 1
ATOM 645 C CA . VAL A 1 84 ? 2.664 5.387 -15.755 1.00 88.56 84 VAL A CA 1
ATOM 646 C C . VAL A 1 84 ? 1.406 4.588 -16.108 1.00 88.56 84 VAL A C 1
ATOM 648 O O . VAL A 1 84 ? 1.378 3.907 -17.133 1.00 88.56 84 VAL A O 1
ATOM 651 N N . ALA A 1 85 ? 0.344 4.699 -15.305 1.00 85.62 85 ALA A N 1
ATOM 652 C CA . ALA A 1 85 ? -0.961 4.116 -15.613 1.00 85.62 85 ALA A CA 1
ATOM 653 C C . ALA A 1 85 ? -1.771 4.932 -16.641 1.00 85.62 85 ALA A C 1
ATOM 655 O O . ALA A 1 85 ? -2.809 4.464 -17.100 1.00 85.62 85 ALA A O 1
ATOM 656 N N . GLY A 1 86 ? -1.316 6.134 -17.020 1.00 82.81 86 GLY A N 1
ATOM 657 C CA . GLY A 1 86 ? -1.973 6.974 -18.024 1.00 82.81 86 GLY A CA 1
ATOM 658 C C . GLY A 1 86 ? -3.286 7.618 -17.567 1.00 82.81 86 GLY A C 1
ATOM 659 O O . GLY A 1 86 ? -4.050 8.087 -18.406 1.00 82.81 86 GLY A O 1
ATOM 660 N N . LEU A 1 87 ? -3.536 7.683 -16.259 1.00 78.00 87 LEU A N 1
ATOM 661 C CA . LEU A 1 87 ? -4.814 8.103 -15.667 1.00 78.00 87 LEU A CA 1
ATOM 662 C C . LEU A 1 87 ? -5.060 9.623 -15.712 1.00 78.00 87 LEU A C 1
ATOM 664 O O . LEU A 1 87 ? -6.177 10.073 -15.485 1.00 78.00 87 LEU A O 1
ATOM 668 N N . ASN A 1 88 ? -4.039 10.422 -16.041 1.00 69.38 88 ASN A N 1
ATOM 669 C CA . ASN A 1 88 ? -4.152 11.879 -16.202 1.00 69.38 88 ASN A CA 1
ATOM 670 C C . ASN A 1 88 ? -4.831 12.320 -17.504 1.00 69.38 88 ASN A C 1
ATOM 672 O O . ASN A 1 88 ? -5.152 13.497 -17.668 1.00 69.38 88 ASN A O 1
ATOM 676 N N . LYS A 1 89 ? -4.991 11.417 -18.473 1.00 61.69 89 LYS A N 1
ATOM 677 C CA . LYS A 1 89 ? -5.588 11.762 -19.761 1.00 61.69 89 LYS A CA 1
ATOM 678 C C . LYS A 1 89 ? -7.099 11.575 -19.642 1.00 61.69 89 LYS A C 1
ATOM 680 O O . LYS A 1 89 ? -7.555 10.444 -19.539 1.00 61.69 89 LYS A O 1
ATOM 685 N N . HIS A 1 90 ? -7.859 12.668 -19.717 1.00 52.38 90 HIS A N 1
ATOM 686 C CA . HIS A 1 90 ? -9.311 12.680 -19.973 1.00 52.38 90 HIS A CA 1
ATOM 687 C C . HIS A 1 90 ? -9.658 12.148 -21.387 1.00 52.38 90 HIS A C 1
ATOM 689 O O . HIS A 1 90 ? -10.531 12.677 -22.065 1.00 52.38 90 HIS A O 1
ATOM 695 N N . ASP A 1 91 ? -8.938 11.137 -21.874 1.00 47.53 91 ASP A N 1
ATOM 696 C CA . ASP A 1 91 ? -9.217 10.473 -23.144 1.00 47.53 91 ASP A CA 1
ATOM 697 C C . ASP A 1 91 ? -10.158 9.301 -22.849 1.00 47.53 91 ASP A C 1
ATOM 699 O O . ASP A 1 91 ? -9.714 8.164 -22.686 1.00 47.53 91 ASP A O 1
ATOM 703 N N . GLU A 1 92 ? -11.462 9.575 -22.779 1.00 53.81 92 GLU A N 1
ATOM 704 C CA . GLU A 1 92 ? -12.490 8.521 -22.713 1.00 53.81 92 GLU A CA 1
ATOM 705 C C . GLU A 1 92 ? -12.501 7.622 -23.970 1.00 53.81 92 GLU A C 1
ATOM 707 O O . GLU A 1 92 ? -13.075 6.538 -23.950 1.00 53.81 92 GLU A O 1
ATOM 712 N N . ASP A 1 93 ? -11.791 8.014 -25.035 1.00 49.44 93 ASP A N 1
ATOM 713 C CA . ASP A 1 93 ? -11.801 7.349 -26.344 1.00 49.44 93 ASP A CA 1
ATOM 714 C C . ASP A 1 93 ? -10.563 6.490 -26.662 1.00 49.44 93 ASP A C 1
ATOM 716 O O . ASP A 1 93 ? -10.463 5.927 -27.758 1.00 49.44 93 ASP A O 1
ATOM 720 N N . LYS A 1 94 ? -9.588 6.347 -25.748 1.00 53.00 94 LYS A N 1
ATOM 721 C CA . LYS A 1 94 ? -8.446 5.451 -26.010 1.00 53.00 94 LYS A CA 1
ATOM 722 C C . LYS A 1 94 ? -8.752 4.008 -25.603 1.00 53.00 94 LYS A C 1
ATOM 724 O O . LYS A 1 94 ? -9.170 3.763 -24.472 1.00 53.00 94 LYS A O 1
ATOM 729 N N . PRO A 1 95 ? -8.494 3.022 -26.489 1.00 53.84 95 PRO A N 1
ATOM 730 C CA . PRO A 1 95 ? -8.672 1.615 -26.151 1.00 53.84 95 PRO A CA 1
ATOM 731 C C . PRO A 1 95 ? -7.821 1.279 -24.927 1.00 53.84 95 PRO A C 1
ATOM 733 O O . PRO A 1 95 ? -6.670 1.713 -24.863 1.00 53.84 95 PRO A O 1
ATOM 736 N N . LYS A 1 96 ? -8.387 0.506 -23.983 1.00 60.59 96 LYS A N 1
ATOM 737 C CA . LYS A 1 96 ? -7.736 0.035 -22.746 1.00 60.59 96 LYS A CA 1
ATOM 738 C C . LYS A 1 96 ? -6.319 -0.457 -23.059 1.00 60.59 96 LYS A C 1
ATOM 740 O O . LYS A 1 96 ? -6.130 -1.593 -23.500 1.00 60.59 96 LYS A O 1
ATOM 745 N N . GLN A 1 97 ? -5.324 0.412 -22.889 1.00 64.38 97 GLN A N 1
ATOM 746 C CA . GLN A 1 97 ? -3.963 0.092 -23.281 1.00 64.38 97 GLN A CA 1
ATOM 747 C C . GLN A 1 97 ? -3.405 -0.871 -22.243 1.00 64.38 97 GLN A C 1
ATOM 749 O O . GLN A 1 97 ? -3.370 -0.584 -21.047 1.00 64.38 97 GLN A O 1
ATOM 754 N N . ARG A 1 98 ? -3.000 -2.055 -22.701 1.00 72.25 98 ARG A N 1
ATOM 755 C CA . ARG A 1 98 ? -2.316 -3.018 -21.847 1.00 72.25 98 ARG A CA 1
ATOM 756 C C . ARG A 1 98 ? -1.020 -2.373 -21.362 1.00 72.25 98 ARG A C 1
ATOM 758 O O . ARG A 1 98 ? -0.232 -1.915 -22.181 1.00 72.25 98 ARG A O 1
ATOM 765 N N . LEU A 1 99 ? -0.823 -2.334 -20.047 1.00 83.31 99 LEU A N 1
ATOM 766 C CA . LEU A 1 99 ? 0.401 -1.799 -19.458 1.00 83.31 99 LEU A CA 1
ATOM 767 C C . LEU A 1 99 ? 1.605 -2.628 -19.919 1.00 83.31 99 LEU A C 1
ATOM 769 O O . LEU A 1 99 ? 1.590 -3.861 -19.821 1.00 83.31 99 LEU A O 1
ATOM 773 N N . ASP A 1 100 ? 2.644 -1.940 -20.384 1.00 88.00 100 ASP A N 1
ATOM 774 C CA . ASP A 1 100 ? 3.919 -2.558 -20.733 1.00 88.00 100 ASP A CA 1
ATOM 775 C C . ASP A 1 100 ? 4.596 -3.158 -19.492 1.00 88.00 100 ASP A C 1
ATOM 777 O O . ASP A 1 100 ? 4.329 -2.769 -18.351 1.00 88.00 100 ASP A O 1
ATOM 781 N N . ILE A 1 101 ? 5.504 -4.113 -19.710 1.00 88.88 101 ILE A N 1
ATOM 782 C CA . ILE A 1 101 ? 6.201 -4.824 -18.624 1.00 88.88 101 ILE A CA 1
ATOM 783 C C . ILE A 1 101 ? 6.962 -3.837 -17.729 1.00 88.88 101 ILE A C 1
ATOM 785 O O . ILE A 1 101 ? 6.899 -3.939 -16.506 1.00 88.88 101 ILE A O 1
ATOM 789 N N . GLU A 1 102 ? 7.644 -2.861 -18.326 1.00 89.94 102 GLU A N 1
ATOM 790 C CA . GLU A 1 102 ? 8.389 -1.839 -17.588 1.00 89.94 102 GLU A CA 1
ATOM 791 C C . GLU A 1 102 ? 7.463 -0.968 -16.725 1.00 89.94 102 GLU A C 1
ATOM 793 O O . GLU A 1 102 ? 7.721 -0.775 -15.536 1.00 89.94 102 GLU A O 1
ATOM 798 N N . SER A 1 103 ? 6.337 -0.523 -17.288 1.00 90.31 103 SER A N 1
ATOM 799 C CA . SER A 1 103 ? 5.310 0.252 -16.584 1.00 90.31 103 SER A CA 1
ATOM 800 C C . SER A 1 103 ? 4.760 -0.506 -15.375 1.00 90.31 103 SER A C 1
ATOM 802 O O . SER A 1 103 ? 4.682 0.029 -14.269 1.00 90.31 103 SER A O 1
ATOM 804 N N . VAL A 1 104 ? 4.455 -1.792 -15.557 1.00 92.12 104 VAL A N 1
ATOM 805 C CA . VAL A 1 104 ? 4.020 -2.689 -14.480 1.00 92.12 104 VAL A CA 1
ATOM 806 C C . VAL A 1 104 ? 5.059 -2.779 -13.360 1.00 92.12 104 VAL A C 1
ATOM 808 O O . VAL A 1 104 ? 4.689 -2.761 -12.184 1.00 92.12 104 VAL A O 1
ATOM 811 N N . LEU A 1 105 ? 6.345 -2.911 -13.697 1.00 92.56 105 LEU A N 1
ATOM 812 C CA . LEU A 1 105 ? 7.415 -3.013 -12.702 1.00 92.56 105 LEU A CA 1
ATOM 813 C C . LEU A 1 105 ? 7.546 -1.719 -11.897 1.00 92.56 105 LEU A C 1
ATOM 815 O O . LEU A 1 105 ? 7.571 -1.784 -10.669 1.00 92.56 105 LEU A O 1
ATOM 819 N N . ARG A 1 106 ? 7.521 -0.559 -12.563 1.00 92.94 106 ARG A N 1
ATOM 820 C CA . ARG A 1 106 ? 7.551 0.764 -11.914 1.00 92.94 106 ARG A CA 1
ATOM 821 C C . ARG A 1 106 ? 6.395 0.941 -10.929 1.00 92.94 106 ARG A C 1
ATOM 823 O O . ARG A 1 106 ? 6.622 1.255 -9.759 1.00 92.94 106 ARG A O 1
ATOM 830 N N . ILE A 1 107 ? 5.169 0.641 -11.369 1.00 93.88 107 ILE A N 1
ATOM 831 C CA . ILE A 1 107 ? 3.964 0.707 -10.528 1.00 93.88 107 ILE A CA 1
ATOM 832 C C . ILE A 1 107 ? 4.082 -0.244 -9.330 1.00 93.88 107 ILE A C 1
ATOM 834 O O . ILE A 1 107 ? 3.828 0.145 -8.189 1.00 93.88 107 ILE A O 1
ATOM 838 N N . ASN A 1 108 ? 4.491 -1.493 -9.563 1.00 94.69 108 ASN A N 1
ATOM 839 C CA . ASN A 1 108 ? 4.628 -2.485 -8.498 1.00 94.69 108 ASN A CA 1
ATOM 840 C C . ASN A 1 108 ? 5.712 -2.102 -7.485 1.00 94.69 108 ASN A C 1
ATOM 842 O O . ASN A 1 108 ? 5.515 -2.311 -6.286 1.00 94.69 108 ASN A O 1
ATOM 846 N N . GLY A 1 109 ? 6.830 -1.537 -7.940 1.00 94.94 109 GLY A N 1
ATOM 847 C CA . GLY A 1 109 ? 7.890 -1.025 -7.081 1.00 94.94 109 GLY A CA 1
ATOM 848 C C . GLY A 1 109 ? 7.386 0.097 -6.173 1.00 94.94 109 GLY A C 1
ATOM 849 O O . GLY A 1 109 ? 7.514 -0.002 -4.950 1.00 94.94 109 GLY A O 1
ATOM 850 N N . ALA A 1 110 ? 6.725 1.109 -6.744 1.00 95.19 110 ALA A N 1
ATOM 851 C CA . ALA A 1 110 ? 6.136 2.213 -5.985 1.00 95.19 110 ALA A CA 1
ATOM 852 C C . ALA A 1 110 ? 5.089 1.721 -4.965 1.00 95.19 110 ALA A C 1
ATOM 854 O O . ALA A 1 110 ? 5.183 2.029 -3.775 1.00 95.19 110 ALA A O 1
ATOM 855 N N . LEU A 1 111 ? 4.147 0.868 -5.388 1.00 95.44 111 LEU A N 1
ATOM 856 C CA . LEU A 1 111 ? 3.123 0.295 -4.506 1.00 95.44 111 LEU A CA 1
ATOM 857 C C . LEU A 1 111 ? 3.714 -0.536 -3.359 1.00 95.44 111 LEU A C 1
ATOM 859 O O . LEU A 1 111 ? 3.169 -0.534 -2.254 1.00 95.44 111 LEU A O 1
ATOM 863 N N . ARG A 1 112 ? 4.819 -1.257 -3.587 1.00 95.56 112 ARG A N 1
ATOM 864 C CA . ARG A 1 112 ? 5.508 -2.011 -2.526 1.00 95.56 112 ARG A CA 1
ATOM 865 C C . ARG A 1 112 ? 6.089 -1.082 -1.471 1.00 95.56 112 ARG A C 1
ATOM 867 O O . ARG A 1 112 ? 5.911 -1.365 -0.286 1.00 95.56 112 ARG A O 1
ATOM 874 N N . VAL A 1 113 ? 6.732 0.016 -1.879 1.00 95.81 113 VAL A N 1
ATOM 875 C CA . VAL A 1 113 ? 7.232 1.021 -0.928 1.00 95.81 113 VAL A CA 1
ATOM 876 C C . VAL A 1 113 ? 6.073 1.574 -0.111 1.00 95.81 113 VAL A C 1
ATOM 878 O O . VAL A 1 113 ? 6.144 1.542 1.112 1.00 95.81 113 VAL A O 1
ATOM 881 N N . LEU A 1 114 ? 4.978 1.980 -0.764 1.00 94.94 114 LEU A N 1
ATOM 882 C CA . LEU A 1 114 ? 3.781 2.488 -0.086 1.00 94.94 114 LEU A CA 1
ATOM 883 C C . LEU A 1 114 ? 3.214 1.470 0.915 1.00 94.94 114 LEU A C 1
ATOM 885 O O . LEU A 1 114 ? 2.952 1.813 2.063 1.00 94.94 114 LEU A O 1
ATOM 889 N N . CYS A 1 115 ? 3.117 0.190 0.542 1.00 94.81 115 CYS A N 1
ATOM 890 C CA . CYS A 1 115 ? 2.671 -0.870 1.450 1.00 94.81 115 CYS A CA 1
ATOM 891 C C . CYS A 1 115 ? 3.544 -0.996 2.708 1.00 94.81 115 CYS A C 1
ATOM 893 O O . CYS A 1 115 ? 3.021 -1.264 3.792 1.00 94.81 115 CYS A O 1
ATOM 895 N N . HIS A 1 116 ? 4.868 -0.893 2.562 1.00 94.38 116 HIS A N 1
ATOM 896 C CA . HIS A 1 116 ? 5.797 -0.970 3.689 1.00 94.38 116 HIS A CA 1
ATOM 897 C C . HIS A 1 116 ? 5.785 0.311 4.523 1.00 94.38 116 HIS A C 1
ATOM 899 O O . HIS A 1 116 ? 5.805 0.225 5.748 1.00 94.38 116 HIS A O 1
ATOM 905 N N . LEU A 1 117 ? 5.695 1.466 3.867 1.00 92.56 117 LEU A N 1
ATOM 906 C CA . LEU A 1 117 ? 5.651 2.776 4.497 1.00 92.56 117 LEU A CA 1
ATOM 907 C C . LEU A 1 117 ? 4.384 2.929 5.343 1.00 92.56 117 LEU A C 1
ATOM 909 O O . LEU A 1 117 ? 4.486 3.144 6.544 1.00 92.56 117 LEU A O 1
ATOM 913 N N . PHE A 1 118 ? 3.200 2.693 4.771 1.00 92.31 118 PHE A N 1
ATOM 914 C CA . PHE A 1 118 ? 1.926 2.768 5.500 1.00 92.31 118 PHE A CA 1
ATOM 915 C C . PHE A 1 118 ? 1.841 1.766 6.655 1.00 92.31 118 PHE A C 1
ATOM 917 O O . PHE A 1 118 ? 1.135 1.997 7.627 1.00 92.31 118 PHE A O 1
ATOM 924 N N . ALA A 1 119 ? 2.565 0.645 6.578 1.00 90.06 119 ALA A N 1
ATOM 925 C CA . ALA A 1 119 ? 2.638 -0.316 7.675 1.00 90.06 119 ALA A CA 1
ATOM 926 C C . ALA A 1 119 ? 3.512 0.148 8.853 1.00 90.06 119 ALA A C 1
ATOM 928 O O . ALA A 1 119 ? 3.404 -0.443 9.925 1.00 90.06 119 ALA A O 1
ATOM 929 N N . ALA A 1 120 ? 4.389 1.127 8.639 1.00 88.19 120 ALA A N 1
ATOM 930 C CA . ALA A 1 120 ? 5.337 1.641 9.622 1.00 88.19 120 ALA A CA 1
ATOM 931 C C . ALA A 1 120 ? 5.047 3.093 10.042 1.00 88.19 120 ALA A C 1
ATOM 933 O O . ALA A 1 120 ? 5.723 3.612 10.925 1.00 88.19 120 ALA A O 1
ATOM 934 N N . MET A 1 121 ? 4.081 3.759 9.406 1.00 85.75 121 MET A N 1
ATOM 935 C CA . MET A 1 121 ? 3.626 5.093 9.789 1.00 85.75 121 MET A CA 1
ATOM 936 C C . MET A 1 121 ? 2.722 5.028 11.023 1.00 85.75 121 MET A C 1
ATOM 938 O O . MET A 1 121 ? 1.850 4.168 11.109 1.00 85.75 121 MET A O 1
ATOM 942 N N . ASP A 1 122 ? 2.903 5.984 11.936 1.00 82.56 122 ASP A N 1
ATOM 943 C CA . ASP A 1 122 ? 2.092 6.101 13.156 1.00 82.56 122 ASP A CA 1
ATOM 944 C C . ASP A 1 122 ? 0.893 7.050 12.997 1.00 82.56 122 ASP A C 1
ATOM 946 O O . ASP A 1 122 ? -0.042 7.011 13.791 1.00 82.56 122 ASP A O 1
ATOM 950 N N . SER A 1 123 ? 0.923 7.954 12.009 1.00 81.50 123 SER A N 1
ATOM 951 C CA . SER A 1 123 ? -0.131 8.959 11.824 1.00 81.50 123 SER A CA 1
ATOM 952 C C . SER A 1 123 ? -0.426 9.239 10.350 1.00 81.50 123 SER A C 1
ATOM 954 O O . SER A 1 123 ? 0.518 9.285 9.556 1.00 81.50 123 SER A O 1
ATOM 956 N N . PRO A 1 124 ? -1.689 9.530 9.985 1.00 82.12 124 PRO A N 1
ATOM 957 C CA . PRO A 1 124 ? -2.088 9.803 8.605 1.00 82.12 124 PRO A CA 1
ATOM 958 C C . PRO A 1 124 ? -1.743 11.223 8.120 1.00 82.12 124 PRO A C 1
ATOM 960 O O . PRO A 1 124 ? -2.011 11.548 6.970 1.00 82.12 124 PRO A O 1
ATOM 963 N N . ARG A 1 125 ? -1.125 12.084 8.948 1.00 81.19 125 ARG A N 1
ATOM 964 C CA . ARG A 1 125 ? -0.885 13.510 8.624 1.00 81.19 125 ARG A CA 1
ATOM 965 C C . ARG A 1 125 ? -0.134 13.743 7.310 1.00 81.19 125 ARG A C 1
ATOM 967 O O . ARG A 1 125 ? -0.402 14.725 6.633 1.00 81.19 125 ARG A O 1
ATOM 974 N N . ALA A 1 126 ? 0.790 12.852 6.953 1.00 79.44 126 ALA A N 1
ATOM 975 C CA . ALA A 1 126 ? 1.575 12.974 5.725 1.00 79.44 126 ALA A CA 1
ATOM 976 C C . ALA A 1 126 ? 0.796 12.601 4.449 1.00 79.44 126 ALA A C 1
ATOM 978 O O . ALA A 1 126 ? 1.288 12.859 3.355 1.00 79.44 126 ALA A O 1
ATOM 979 N N . LEU A 1 127 ? -0.385 11.978 4.569 1.00 82.19 127 LEU A N 1
ATOM 980 C CA . LEU A 1 127 ? -1.199 11.592 3.417 1.00 82.19 127 LEU A CA 1
ATOM 981 C C . LEU A 1 127 ? -1.976 12.781 2.839 1.00 82.19 127 LEU A C 1
ATOM 983 O O . LEU A 1 127 ? -1.995 12.922 1.624 1.00 82.19 127 LEU A O 1
ATOM 987 N N . GLY A 1 128 ? -2.571 13.639 3.678 1.00 83.19 128 GLY A N 1
ATOM 988 C CA . GLY A 1 128 ? -3.262 14.866 3.251 1.00 83.19 128 GLY A CA 1
ATOM 989 C C . GLY A 1 128 ? -4.120 14.690 1.988 1.00 83.19 128 GLY A C 1
ATOM 990 O O . GLY A 1 128 ? -4.971 13.808 1.916 1.00 83.19 128 GLY A 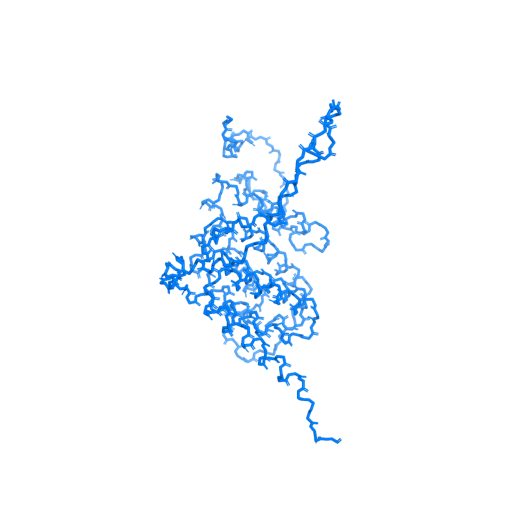O 1
ATOM 991 N N . GLU A 1 129 ? -3.841 15.492 0.961 1.00 82.56 129 GLU A N 1
ATOM 992 C CA . GLU A 1 129 ? -4.533 15.487 -0.342 1.00 82.56 129 GLU A CA 1
ATOM 993 C C . GLU A 1 129 ? -4.322 14.203 -1.168 1.00 82.56 129 GLU A C 1
ATOM 995 O O . GLU A 1 129 ? -5.090 13.897 -2.082 1.00 82.56 129 GLU A O 1
ATOM 1000 N N . GLN A 1 130 ? -3.291 13.416 -0.851 1.00 88.94 130 GLN A N 1
ATOM 1001 C CA . GLN A 1 130 ? -2.939 12.209 -1.600 1.00 88.94 130 GLN A CA 1
ATOM 1002 C C . GLN A 1 130 ? -3.952 11.076 -1.385 1.00 88.94 130 GLN A C 1
ATOM 1004 O O . GLN A 1 130 ? -4.019 10.167 -2.209 1.00 88.94 130 GLN A O 1
ATOM 1009 N N . VAL A 1 131 ? -4.765 11.125 -0.321 1.00 91.38 131 VAL A N 1
ATOM 1010 C CA . VAL A 1 131 ? -5.795 10.111 -0.028 1.00 91.38 131 VAL A CA 1
ATOM 1011 C C . VAL A 1 131 ? -6.799 9.994 -1.175 1.00 91.38 131 VAL A C 1
ATOM 1013 O O . VAL A 1 131 ? -7.008 8.895 -1.688 1.00 91.38 131 VAL A O 1
ATOM 1016 N N . ALA A 1 132 ? -7.347 11.119 -1.640 1.00 90.06 132 ALA A N 1
ATOM 1017 C CA . ALA A 1 132 ? -8.322 11.138 -2.730 1.00 90.06 132 ALA A CA 1
ATOM 1018 C C . ALA A 1 132 ? -7.722 10.615 -4.048 1.00 90.06 132 ALA A C 1
ATOM 1020 O O . ALA A 1 132 ? -8.378 9.915 -4.823 1.00 90.06 132 ALA A O 1
ATOM 1021 N N . MET A 1 133 ? -6.441 10.910 -4.304 1.00 90.44 133 MET A N 1
ATOM 1022 C CA . MET A 1 133 ? -5.739 10.364 -5.467 1.00 90.44 133 MET A CA 1
ATOM 1023 C C . MET A 1 133 ? -5.506 8.857 -5.343 1.00 90.44 133 MET A C 1
ATOM 1025 O O . MET A 1 133 ? -5.703 8.133 -6.316 1.00 90.44 133 MET A O 1
ATOM 1029 N N . LEU A 1 134 ? -5.138 8.367 -4.157 1.00 92.62 134 LEU A N 1
ATOM 1030 C CA . LEU A 1 134 ? -4.982 6.936 -3.899 1.00 92.62 134 LEU A CA 1
ATOM 1031 C C . LEU A 1 134 ? -6.302 6.183 -4.084 1.00 92.62 134 LEU A C 1
ATOM 1033 O O . LEU A 1 134 ? -6.295 5.138 -4.728 1.00 92.62 134 LEU A O 1
ATOM 1037 N N . GLN A 1 135 ? -7.423 6.718 -3.591 1.00 92.81 135 GLN A N 1
ATOM 1038 C CA . GLN A 1 135 ? -8.755 6.137 -3.804 1.00 92.81 135 GLN A CA 1
ATOM 1039 C C . GLN A 1 135 ? -9.061 5.995 -5.302 1.00 92.81 135 GLN A C 1
ATOM 1041 O O . GLN A 1 135 ? -9.362 4.893 -5.765 1.00 92.81 135 GLN A O 1
ATOM 1046 N N . ARG A 1 136 ? -8.861 7.065 -6.087 1.00 92.06 136 ARG A N 1
ATOM 1047 C CA . ARG A 1 136 ? -9.053 7.046 -7.548 1.00 92.06 136 ARG A CA 1
ATOM 1048 C C . ARG A 1 136 ? -8.157 6.021 -8.246 1.00 92.06 136 ARG A C 1
ATOM 1050 O O . ARG A 1 136 ? -8.620 5.276 -9.105 1.00 92.06 136 ARG A O 1
ATOM 1057 N N . ILE A 1 137 ? -6.873 5.972 -7.886 1.00 91.81 137 ILE A N 1
ATOM 1058 C CA . ILE A 1 137 ? -5.926 5.005 -8.455 1.00 91.81 137 ILE A CA 1
ATOM 1059 C C . ILE A 1 137 ? -6.369 3.579 -8.111 1.00 91.81 137 ILE A C 1
ATOM 1061 O O . ILE A 1 137 ? -6.376 2.712 -8.977 1.00 91.81 137 ILE A O 1
ATOM 1065 N N . PHE A 1 138 ? -6.763 3.314 -6.868 1.00 93.75 138 PHE A N 1
ATOM 1066 C CA . PHE A 1 138 ? -7.108 1.965 -6.414 1.00 93.75 138 PHE A CA 1
ATOM 1067 C C . PHE A 1 138 ? -8.427 1.443 -7.003 1.00 93.75 138 PHE A C 1
ATOM 1069 O O . PHE A 1 138 ? -8.568 0.229 -7.180 1.00 93.75 138 PHE A O 1
ATOM 1076 N N . GLN A 1 139 ? -9.351 2.340 -7.353 1.00 91.69 139 GLN A N 1
ATOM 1077 C CA . GLN A 1 139 ? -10.591 2.027 -8.074 1.00 91.69 139 GLN A CA 1
ATOM 1078 C C . GLN A 1 139 ? -10.392 1.872 -9.589 1.00 91.69 139 GLN A C 1
ATOM 1080 O O . GLN A 1 139 ? -11.268 1.352 -10.272 1.00 91.69 139 GLN A O 1
ATOM 1085 N N . SER A 1 140 ? -9.249 2.294 -10.134 1.00 88.81 140 SER A N 1
ATOM 1086 C CA . SER A 1 140 ? -9.020 2.259 -11.576 1.00 88.81 140 SER A CA 1
ATOM 1087 C C . SER A 1 140 ? -8.978 0.836 -12.145 1.00 88.81 140 SER A C 1
ATOM 1089 O O . SER A 1 140 ? -8.255 -0.040 -11.659 1.00 88.81 140 SER A O 1
ATOM 1091 N N . GLU A 1 141 ? -9.663 0.640 -13.274 1.00 85.12 141 GLU A N 1
ATOM 1092 C CA . GLU A 1 141 ? -9.614 -0.597 -14.062 1.00 85.12 141 GLU A CA 1
ATOM 1093 C C . GLU A 1 141 ? -8.299 -0.787 -14.842 1.00 85.12 141 GLU A C 1
ATOM 1095 O O . GLU A 1 141 ? -8.073 -1.840 -15.446 1.00 85.12 141 GLU A O 1
ATOM 1100 N N . ALA A 1 142 ? -7.388 0.196 -14.835 1.00 84.62 142 ALA A N 1
ATOM 1101 C CA . ALA A 1 142 ? -6.110 0.104 -15.550 1.00 84.62 142 ALA A CA 1
ATOM 1102 C C . ALA A 1 142 ? -5.267 -1.116 -15.116 1.00 84.62 142 ALA A C 1
ATOM 1104 O O . ALA A 1 142 ? -4.418 -1.607 -15.864 1.00 84.62 142 ALA A O 1
ATOM 1105 N N . PHE A 1 143 ? -5.526 -1.647 -13.918 1.00 88.19 143 PHE A N 1
ATOM 1106 C CA . PHE A 1 143 ? -4.772 -2.742 -13.309 1.00 88.19 143 PHE A CA 1
ATOM 1107 C C . PHE A 1 143 ? -5.435 -4.126 -13.456 1.00 88.19 143 PHE A C 1
ATOM 1109 O O . PHE A 1 143 ? -4.888 -5.122 -12.971 1.00 88.19 143 PHE A O 1
ATOM 1116 N N . GLU A 1 144 ? -6.564 -4.245 -14.168 1.00 86.06 144 GLU A N 1
ATOM 1117 C CA . GLU A 1 144 ? -7.337 -5.500 -14.287 1.00 86.06 144 GLU A CA 1
ATOM 1118 C C . GLU A 1 144 ? -6.561 -6.678 -14.893 1.00 86.06 144 GLU A C 1
ATOM 1120 O O . GLU A 1 144 ? -6.844 -7.853 -14.636 1.00 86.06 144 GLU A O 1
ATOM 1125 N N . GLN A 1 145 ? -5.518 -6.398 -15.671 1.00 87.56 145 GLN A N 1
ATOM 1126 C CA . GLN A 1 145 ? -4.700 -7.445 -16.281 1.00 87.56 145 GLN A CA 1
ATOM 1127 C C . GLN A 1 145 ? -3.601 -7.979 -15.355 1.00 87.56 145 GLN A C 1
ATOM 1129 O O . GLN A 1 145 ? -3.120 -9.089 -15.572 1.00 87.56 145 GLN A O 1
ATOM 1134 N N . ASN A 1 146 ? -3.216 -7.245 -14.304 1.00 91.94 146 ASN A N 1
ATOM 1135 C CA . ASN A 1 146 ? -2.084 -7.617 -13.458 1.00 91.94 146 ASN A CA 1
ATOM 1136 C C . ASN A 1 146 ? -2.499 -8.014 -12.036 1.00 91.94 146 ASN A C 1
ATOM 1138 O O . ASN A 1 146 ? -2.802 -7.170 -11.193 1.00 91.94 146 ASN A O 1
ATOM 1142 N N . SER A 1 147 ? -2.447 -9.314 -11.750 1.00 94.12 147 SER A N 1
ATOM 1143 C CA . SER A 1 147 ? -2.841 -9.876 -10.453 1.00 94.12 147 SER A CA 1
ATOM 1144 C C . SER A 1 147 ? -1.970 -9.390 -9.289 1.00 94.12 147 SER A C 1
ATOM 1146 O O . SER A 1 147 ? -2.470 -9.146 -8.189 1.00 94.12 147 SER A O 1
ATOM 1148 N N . ILE A 1 148 ? -0.669 -9.191 -9.523 1.00 94.19 148 ILE A N 1
ATOM 1149 C CA . ILE A 1 148 ? 0.271 -8.710 -8.504 1.00 94.19 148 ILE A CA 1
ATOM 1150 C C . ILE A 1 148 ? -0.053 -7.262 -8.142 1.00 94.19 148 ILE A C 1
ATOM 1152 O O . ILE A 1 148 ? -0.090 -6.935 -6.955 1.00 94.19 148 ILE A O 1
ATOM 1156 N N . THR A 1 149 ? -0.329 -6.417 -9.136 1.00 94.88 149 THR A N 1
ATOM 1157 C CA . THR A 1 149 ? -0.696 -5.014 -8.917 1.00 94.88 149 THR A CA 1
ATOM 1158 C C . THR A 1 149 ? -1.996 -4.908 -8.126 1.00 94.88 149 THR A C 1
ATOM 1160 O O . THR A 1 149 ? -2.016 -4.238 -7.096 1.00 94.88 149 THR A O 1
ATOM 1163 N N . ARG A 1 150 ? -3.044 -5.660 -8.495 1.00 95.56 150 ARG A N 1
ATOM 1164 C CA . ARG A 1 150 ? -4.317 -5.680 -7.742 1.00 95.56 150 ARG A CA 1
ATOM 1165 C C . ARG A 1 150 ? -4.157 -6.184 -6.307 1.00 95.56 150 ARG A C 1
ATOM 1167 O O . ARG A 1 150 ? -4.738 -5.626 -5.374 1.00 95.56 150 ARG A O 1
ATOM 1174 N N . LYS A 1 151 ? -3.305 -7.191 -6.095 1.00 96.38 151 LYS A N 1
ATOM 1175 C CA . LYS A 1 151 ? -2.950 -7.684 -4.755 1.00 96.38 151 LYS A CA 1
ATOM 1176 C C . LYS A 1 151 ? -2.218 -6.615 -3.933 1.00 96.38 151 LYS A C 1
ATOM 1178 O O . LYS A 1 151 ? -2.487 -6.477 -2.740 1.00 96.38 151 LYS A O 1
ATOM 1183 N N . LEU A 1 152 ? -1.294 -5.865 -4.538 1.00 96.25 152 LEU A N 1
ATOM 1184 C CA . LEU A 1 152 ? -0.597 -4.761 -3.870 1.00 96.25 152 LEU A CA 1
ATOM 1185 C C . LEU A 1 152 ? -1.538 -3.594 -3.560 1.00 96.25 152 LEU A C 1
ATOM 1187 O O . LEU A 1 152 ? -1.470 -3.082 -2.450 1.00 96.25 152 LEU A O 1
ATOM 1191 N N . ILE A 1 153 ? -2.449 -3.243 -4.470 1.00 96.62 153 ILE A N 1
ATOM 1192 C CA . ILE A 1 153 ? -3.504 -2.242 -4.246 1.00 96.62 153 ILE A CA 1
ATOM 1193 C C . ILE A 1 153 ? -4.378 -2.645 -3.058 1.00 96.62 153 ILE A C 1
ATOM 1195 O O . ILE A 1 153 ? -4.510 -1.875 -2.114 1.00 96.62 153 ILE A O 1
ATOM 1199 N N . SER A 1 154 ? -4.878 -3.885 -3.035 1.00 97.06 154 SER A N 1
ATOM 1200 C CA . S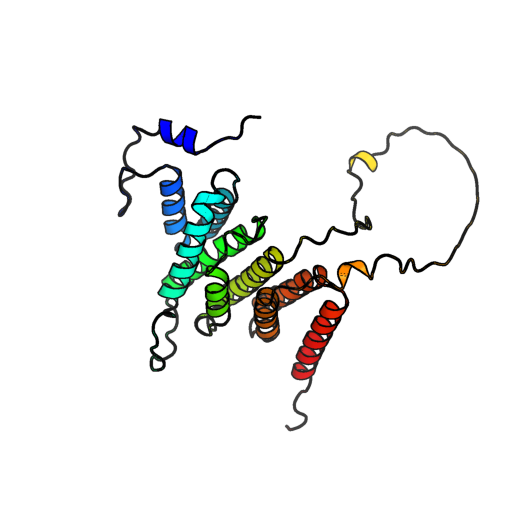ER A 1 154 ? -5.679 -4.401 -1.912 1.00 97.06 154 SER A CA 1
ATOM 1201 C C . SER A 1 154 ? -4.904 -4.318 -0.591 1.00 97.06 154 SER A C 1
ATOM 1203 O O . SER A 1 154 ? -5.419 -3.914 0.449 1.00 97.06 154 SER A O 1
ATOM 1205 N N . LYS A 1 155 ? -3.610 -4.652 -0.623 1.00 96.62 155 LYS A N 1
ATOM 1206 C CA . LYS A 1 155 ? -2.746 -4.549 0.555 1.00 96.62 155 LYS A CA 1
ATOM 1207 C C . LYS A 1 155 ? -2.494 -3.096 0.970 1.00 96.62 155 LYS A C 1
ATOM 1209 O O . LYS A 1 155 ? -2.434 -2.837 2.167 1.00 96.62 155 LYS A O 1
ATOM 1214 N N . ALA A 1 156 ? -2.333 -2.171 0.029 1.00 95.94 156 ALA A N 1
ATOM 1215 C CA . ALA A 1 156 ? -2.132 -0.755 0.306 1.00 95.94 156 ALA A CA 1
ATOM 1216 C C . ALA A 1 156 ? -3.406 -0.123 0.883 1.00 95.94 156 ALA A C 1
ATOM 1218 O O . ALA A 1 156 ? -3.323 0.488 1.943 1.00 95.94 156 ALA A O 1
ATOM 1219 N N . ALA A 1 157 ? -4.573 -0.369 0.276 1.00 96.19 157 ALA A N 1
ATOM 1220 C CA . ALA A 1 157 ? -5.882 0.075 0.763 1.00 96.19 157 ALA A CA 1
ATOM 1221 C C . ALA A 1 157 ? -6.128 -0.370 2.211 1.00 96.19 157 ALA A C 1
ATOM 1223 O O . ALA A 1 157 ? -6.438 0.456 3.066 1.00 96.19 157 ALA A O 1
ATOM 1224 N N . GLN A 1 158 ? -5.848 -1.645 2.528 1.00 95.75 158 GLN A N 1
ATOM 1225 C CA . GLN A 1 158 ? -5.883 -2.137 3.909 1.00 95.75 158 GLN A CA 1
ATOM 1226 C C . GLN A 1 158 ? -5.019 -1.286 4.850 1.00 95.75 158 GLN A C 1
ATOM 1228 O O . GLN A 1 158 ? -5.419 -0.999 5.975 1.00 95.75 158 GLN A O 1
ATOM 1233 N N . ARG A 1 159 ? -3.788 -0.961 4.448 1.00 93.81 159 ARG A N 1
ATOM 1234 C CA . ARG A 1 159 ? -2.839 -0.258 5.319 1.00 93.81 159 ARG A CA 1
ATOM 1235 C C . ARG A 1 159 ? -3.207 1.205 5.508 1.00 93.81 159 ARG A C 1
ATOM 1237 O O . ARG A 1 159 ? -3.065 1.683 6.624 1.00 93.81 159 ARG A O 1
ATOM 1244 N N . VAL A 1 160 ? -3.701 1.873 4.468 1.00 93.62 160 VAL A N 1
ATOM 1245 C CA . VAL A 1 160 ? -4.183 3.257 4.571 1.00 93.62 160 VAL A CA 1
ATOM 1246 C C . VAL A 1 160 ? -5.403 3.324 5.488 1.00 93.62 160 VAL A C 1
ATOM 1248 O O . VAL A 1 160 ? -5.397 4.111 6.428 1.00 93.62 160 VAL A O 1
ATOM 1251 N N . ALA A 1 161 ? -6.381 2.429 5.310 1.00 93.50 161 ALA A N 1
ATOM 1252 C CA . ALA A 1 161 ? -7.544 2.349 6.194 1.00 93.50 161 ALA A CA 1
ATOM 1253 C C . ALA A 1 161 ? -7.141 2.142 7.667 1.00 93.50 161 ALA A C 1
ATOM 1255 O O . ALA A 1 161 ? -7.616 2.842 8.556 1.00 93.50 161 ALA A O 1
ATOM 1256 N N . LEU A 1 162 ? -6.202 1.226 7.938 1.00 91.50 162 LEU A N 1
ATOM 1257 C CA . LEU A 1 162 ? -5.705 0.982 9.299 1.00 91.50 162 LEU A CA 1
ATOM 1258 C C . LEU A 1 162 ? -4.879 2.140 9.877 1.00 91.50 162 LEU A C 1
ATOM 1260 O O . LEU A 1 162 ? -4.781 2.234 11.094 1.00 91.50 162 LEU A O 1
ATOM 1264 N N . LEU A 1 163 ? -4.268 2.977 9.037 1.00 90.81 163 LEU A N 1
ATOM 1265 C CA . LEU A 1 163 ? -3.531 4.167 9.468 1.00 90.81 163 LEU A CA 1
ATOM 1266 C C . LEU A 1 163 ? -4.476 5.310 9.875 1.00 90.81 163 LEU A C 1
ATOM 1268 O O . LEU A 1 163 ? -4.110 6.147 10.696 1.00 90.81 163 LEU A O 1
ATOM 1272 N N . MET A 1 164 ? -5.674 5.353 9.287 1.00 88.81 164 MET A N 1
ATOM 1273 C CA . MET A 1 164 ? -6.714 6.340 9.592 1.00 88.81 164 MET A CA 1
ATOM 1274 C C . MET A 1 164 ? -7.545 5.966 10.818 1.00 88.81 164 MET A C 1
ATOM 1276 O O . MET A 1 164 ? -8.065 6.844 11.502 1.00 88.81 164 MET A O 1
ATOM 1280 N N . LEU A 1 165 ? -7.654 4.671 11.114 1.00 86.62 165 LEU A N 1
ATOM 1281 C CA . LEU A 1 165 ? -8.328 4.189 12.310 1.00 86.62 165 LEU A CA 1
ATOM 1282 C C . LEU A 1 165 ? -7.402 4.293 13.529 1.00 86.62 165 LEU A C 1
ATOM 1284 O O . LEU A 1 165 ? -6.216 3.959 13.434 1.00 86.62 165 LEU A O 1
ATOM 1288 N N . PRO A 1 166 ? -7.918 4.707 14.700 1.00 74.62 166 PRO A N 1
ATOM 1289 C CA . PRO A 1 166 ? -7.122 4.702 15.911 1.00 74.62 166 PRO A CA 1
ATOM 1290 C C . PRO A 1 166 ? -6.646 3.273 16.191 1.00 74.62 166 PRO A C 1
ATOM 1292 O O . PRO A 1 166 ? -7.390 2.306 15.968 1.00 74.62 166 PRO A O 1
ATOM 1295 N N . PRO A 1 167 ? -5.418 3.092 16.706 1.00 70.44 167 PRO A N 1
ATOM 1296 C CA . PRO A 1 167 ? -4.999 1.785 17.145 1.00 70.44 167 PRO A CA 1
ATOM 1297 C C . PRO A 1 167 ? -5.922 1.385 18.296 1.00 70.44 167 PRO A C 1
ATOM 1299 O O . PRO A 1 167 ? -5.767 1.874 19.410 1.00 70.44 167 PRO A O 1
ATOM 1302 N N . THR A 1 168 ? -6.884 0.495 18.031 1.00 59.72 168 THR A N 1
ATOM 1303 C CA . THR A 1 168 ? -7.601 -0.261 19.061 1.00 59.72 168 THR A CA 1
ATOM 1304 C C . THR A 1 168 ? -6.597 -0.635 20.127 1.00 59.72 168 THR A C 1
ATOM 1306 O O . THR A 1 168 ? -5.631 -1.363 19.852 1.00 59.72 168 THR A O 1
ATOM 1309 N N . GLN A 1 169 ? -6.791 -0.067 21.317 1.00 50.09 169 GLN A N 1
ATOM 1310 C CA . GLN A 1 169 ? -6.146 -0.568 22.508 1.00 50.09 169 GLN A CA 1
ATOM 1311 C C . GLN A 1 169 ? -6.509 -2.034 22.510 1.00 50.09 169 GLN A C 1
ATOM 1313 O O . GLN A 1 169 ? -7.686 -2.382 22.603 1.00 50.09 169 GLN A O 1
ATOM 1318 N N . ILE A 1 170 ? -5.517 -2.883 22.264 1.00 43.16 170 ILE A N 1
ATOM 1319 C CA . ILE A 1 170 ? -5.695 -4.311 22.410 1.00 43.16 170 ILE A CA 1
ATOM 1320 C C . ILE A 1 170 ? -6.233 -4.441 23.824 1.00 43.16 170 ILE A C 1
ATOM 1322 O O . ILE A 1 170 ? -5.513 -4.208 24.794 1.00 43.16 170 ILE A O 1
ATOM 1326 N N . ARG A 1 171 ? -7.527 -4.745 23.928 1.00 44.62 171 ARG A N 1
ATOM 1327 C CA . ARG A 1 171 ? -8.130 -5.317 25.111 1.00 44.62 171 ARG A CA 1
ATOM 1328 C C . ARG A 1 171 ? -7.376 -6.620 25.260 1.00 44.62 171 ARG A C 1
ATOM 1330 O O . ARG A 1 171 ? -7.734 -7.630 24.658 1.00 44.62 171 ARG A O 1
ATOM 1337 N N . THR A 1 172 ? -6.246 -6.550 25.953 1.00 39.31 172 THR A N 1
ATOM 1338 C CA . THR A 1 172 ? -5.403 -7.676 26.298 1.00 39.31 172 THR A CA 1
ATOM 1339 C C . THR A 1 172 ? -6.230 -8.533 27.239 1.00 39.31 172 THR A C 1
ATOM 1341 O O . THR A 1 172 ? -6.073 -8.524 28.450 1.00 39.31 172 THR A O 1
ATOM 1344 N N . LYS A 1 173 ? -7.136 -9.327 26.672 1.00 42.31 173 LYS A N 1
ATOM 1345 C CA . LYS A 1 173 ? -7.246 -10.691 27.148 1.00 42.31 173 LYS A CA 1
ATOM 1346 C C . LYS A 1 173 ? -5.939 -11.347 26.698 1.00 42.31 173 LYS A C 1
ATOM 1348 O O . LYS A 1 173 ? -5.705 -11.432 25.490 1.00 42.31 173 LYS A O 1
ATOM 1353 N N . PRO A 1 174 ? -5.040 -11.723 27.618 1.00 40.88 174 PRO A N 1
ATOM 1354 C CA . PRO A 1 174 ? -3.785 -12.357 27.257 1.00 40.88 174 PRO A CA 1
ATOM 1355 C C . PRO A 1 174 ? -4.094 -13.781 26.785 1.00 40.88 174 PRO A C 1
ATOM 1357 O O . PRO A 1 174 ? -4.025 -14.717 27.567 1.00 40.88 174 PRO A O 1
ATOM 1360 N N . TRP A 1 175 ? -4.484 -13.965 25.520 1.00 46.34 175 TRP A N 1
ATOM 1361 C CA . TRP A 1 175 ? -4.633 -15.316 24.959 1.00 46.34 175 TRP A CA 1
ATOM 1362 C C . TRP A 1 175 ? -3.321 -15.855 24.370 1.00 46.34 175 TRP A C 1
ATOM 1364 O O . TRP A 1 175 ? -3.188 -17.051 24.173 1.00 46.34 175 TRP A O 1
ATOM 1374 N N . HIS A 1 176 ? -2.294 -15.027 24.173 1.00 43.25 176 HIS A N 1
ATOM 1375 C CA . HIS A 1 176 ? -0.949 -15.516 23.849 1.00 43.25 176 HIS A CA 1
ATOM 1376 C C . HIS A 1 176 ? 0.133 -14.591 24.412 1.00 43.25 176 HIS A C 1
ATOM 1378 O O . HIS A 1 176 ? 0.987 -14.088 23.685 1.00 43.25 176 HIS A O 1
ATOM 1384 N N . THR A 1 177 ? 0.153 -14.404 25.732 1.00 41.22 177 THR A N 1
ATOM 1385 C CA . THR A 1 177 ? 1.450 -14.211 26.388 1.00 41.22 177 THR A CA 1
ATOM 1386 C C . THR A 1 177 ? 2.093 -15.586 26.384 1.00 41.22 177 THR A C 1
ATOM 1388 O O . THR A 1 177 ? 1.802 -16.403 27.250 1.00 41.22 177 THR A O 1
ATOM 1391 N N . GLN A 1 178 ? 2.900 -15.889 25.367 1.00 46.09 178 GLN A N 1
ATOM 1392 C CA . GLN A 1 178 ? 3.864 -16.974 25.500 1.00 46.09 178 GLN A CA 1
ATOM 1393 C C . GLN A 1 178 ? 4.693 -16.622 26.739 1.00 46.09 178 GLN A C 1
ATOM 1395 O O . GLN A 1 178 ? 5.360 -15.580 26.723 1.00 46.09 178 GLN A O 1
ATOM 1400 N N . PRO A 1 179 ? 4.627 -17.398 27.836 1.00 50.59 179 PRO A N 1
ATOM 1401 C CA . PRO A 1 179 ? 5.597 -17.233 28.897 1.00 50.59 179 PRO A CA 1
ATOM 1402 C C . PRO A 1 179 ? 6.948 -17.399 28.214 1.00 50.59 179 PRO A C 1
ATOM 1404 O O . PRO A 1 179 ? 7.147 -18.365 27.471 1.00 50.59 179 PRO A O 1
ATOM 1407 N N . SER A 1 180 ? 7.838 -16.421 28.387 1.00 55.00 180 SER A N 1
ATOM 1408 C CA . SER A 1 180 ? 9.233 -16.539 27.965 1.00 55.00 180 SER A CA 1
ATOM 1409 C C . SER A 1 180 ? 9.715 -17.964 28.244 1.00 55.00 180 SER A C 1
ATOM 1411 O O . SER A 1 180 ? 9.374 -18.520 29.285 1.00 55.00 180 SER A O 1
ATOM 1413 N N . VAL A 1 181 ? 10.499 -18.567 27.346 1.00 55.22 181 VAL A N 1
ATOM 1414 C CA . VAL A 1 181 ? 11.064 -19.926 27.514 1.00 55.22 181 VAL A CA 1
ATOM 1415 C C . VAL A 1 181 ? 11.720 -20.099 28.897 1.00 55.22 181 VAL A C 1
ATOM 1417 O O . VAL A 1 181 ? 11.741 -21.191 29.456 1.00 55.22 181 VAL A O 1
ATOM 1420 N N . ARG A 1 182 ? 12.153 -18.983 29.496 1.00 54.75 182 ARG A N 1
ATOM 1421 C CA . ARG A 1 182 ? 12.665 -18.858 30.863 1.00 54.75 182 ARG A CA 1
ATOM 1422 C C . ARG A 1 182 ? 11.689 -19.291 31.971 1.00 54.75 182 ARG A C 1
ATOM 1424 O O . ARG A 1 182 ? 12.152 -19.750 32.999 1.00 54.75 182 ARG A O 1
ATOM 1431 N N . ASN A 1 183 ? 10.378 -19.186 31.757 1.00 56.91 183 ASN A N 1
ATOM 1432 C CA . ASN A 1 183 ? 9.343 -19.628 32.700 1.00 56.91 183 ASN A CA 1
ATOM 1433 C C . ASN A 1 183 ? 8.979 -21.115 32.523 1.00 56.91 183 ASN A C 1
ATOM 1435 O O . ASN A 1 183 ? 8.368 -21.692 33.414 1.00 56.91 183 ASN A O 1
ATOM 1439 N N . ASN A 1 184 ? 9.326 -21.729 31.383 1.00 58.16 184 ASN A N 1
ATOM 1440 C CA . ASN A 1 184 ? 9.053 -23.146 31.090 1.00 58.16 184 ASN A CA 1
ATOM 1441 C C . ASN A 1 184 ? 10.245 -24.065 31.402 1.00 58.16 184 ASN A C 1
ATOM 1443 O O . ASN A 1 184 ? 10.080 -25.277 31.517 1.00 58.16 184 ASN A O 1
ATOM 1447 N N . LEU A 1 185 ? 11.444 -23.503 31.554 1.00 50.34 185 LEU A N 1
ATOM 1448 C CA . LEU A 1 185 ? 12.598 -24.191 32.127 1.00 50.34 185 LEU A CA 1
ATOM 1449 C C . LEU A 1 185 ? 12.578 -23.933 33.632 1.00 50.34 185 LEU A C 1
ATOM 1451 O O . LEU A 1 185 ? 13.237 -23.018 34.114 1.00 50.34 185 LEU A O 1
ATOM 1455 N N . GLY A 1 186 ? 11.737 -24.688 34.341 1.00 44.06 186 GLY A N 1
ATOM 1456 C CA . GLY A 1 186 ? 11.592 -24.575 35.786 1.00 44.06 186 GLY A CA 1
ATOM 1457 C C . GLY A 1 186 ? 12.943 -24.615 36.501 1.00 44.06 186 GLY A C 1
ATOM 1458 O O . GLY A 1 186 ? 13.781 -25.476 36.229 1.00 44.06 186 GLY A O 1
ATOM 1459 N N . GLU A 1 187 ? 13.134 -23.687 37.437 1.00 46.19 187 GLU A N 1
ATOM 1460 C CA . GLU A 1 187 ? 14.032 -23.905 38.564 1.00 46.19 187 GLU A CA 1
ATOM 1461 C C . GLU A 1 187 ? 13.528 -25.145 39.305 1.00 46.19 187 GLU A C 1
ATOM 1463 O O . GLU A 1 187 ? 12.433 -25.167 39.869 1.00 46.19 187 GLU A O 1
ATOM 1468 N N . CYS A 1 188 ? 14.306 -26.221 39.230 1.00 37.25 188 CYS A N 1
ATOM 1469 C CA . CYS A 1 188 ? 14.080 -27.420 40.015 1.00 37.25 188 CYS A CA 1
ATOM 1470 C C . CYS A 1 188 ? 14.353 -27.111 41.491 1.00 37.25 188 CYS A C 1
ATOM 1472 O O . CYS A 1 188 ? 15.458 -27.349 41.971 1.00 37.25 188 CYS A 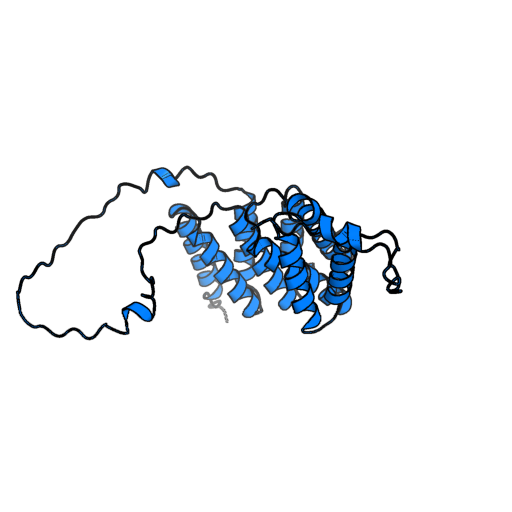O 1
ATOM 1474 N N . GLU A 1 189 ? 13.344 -26.653 42.224 1.00 37.19 189 GLU A N 1
ATOM 1475 C CA . GLU A 1 189 ? 13.311 -26.811 43.676 1.00 37.19 189 GLU A CA 1
ATOM 1476 C C . GLU A 1 189 ? 12.113 -27.676 44.064 1.00 37.19 189 GLU A C 1
ATOM 1478 O O . GLU A 1 189 ? 10.946 -27.307 43.953 1.00 37.19 189 GLU A O 1
ATOM 1483 N N . ALA A 1 190 ? 12.433 -28.901 44.474 1.00 41.06 190 ALA A N 1
ATOM 1484 C CA . ALA A 1 190 ? 11.488 -29.856 45.015 1.00 41.06 190 ALA A CA 1
ATOM 1485 C C . ALA A 1 190 ? 10.961 -29.376 46.375 1.00 41.06 190 ALA A C 1
ATOM 1487 O O . ALA A 1 190 ? 11.774 -29.088 47.256 1.00 41.06 190 ALA A O 1
ATOM 1488 N N . LYS A 1 191 ? 9.629 -29.381 46.556 1.00 35.34 191 LYS A N 1
ATOM 1489 C CA . LYS A 1 191 ? 8.913 -29.805 47.783 1.00 35.34 191 LYS A CA 1
ATOM 1490 C C . LYS A 1 191 ? 7.384 -29.685 47.642 1.00 35.34 191 LYS A C 1
ATOM 1492 O O . LYS A 1 191 ? 6.825 -28.600 47.648 1.00 35.34 191 LYS A O 1
ATOM 1497 N N . ASP A 1 192 ? 6.767 -30.847 47.460 1.00 28.55 192 ASP A N 1
ATOM 1498 C CA . ASP A 1 192 ? 5.731 -31.491 48.287 1.00 28.55 192 ASP A CA 1
ATOM 1499 C C . ASP A 1 192 ? 4.555 -30.703 48.931 1.00 28.55 192 ASP A C 1
ATOM 1501 O O . ASP A 1 192 ? 4.747 -29.791 49.730 1.00 28.55 192 ASP A O 1
ATOM 1505 N N . ASN A 1 193 ? 3.358 -31.273 48.700 1.00 32.56 193 ASN A N 1
ATOM 1506 C CA . ASN A 1 193 ? 2.113 -31.301 49.500 1.00 32.56 193 ASN A CA 1
ATOM 1507 C C . ASN A 1 193 ? 1.083 -30.143 49.486 1.00 32.56 193 ASN A C 1
ATOM 1509 O O . ASN A 1 193 ? 1.185 -29.181 50.235 1.00 32.56 193 ASN A O 1
ATOM 1513 N N . GLY A 1 194 ? -0.031 -30.399 48.775 1.00 29.48 194 GLY A N 1
ATOM 1514 C CA . GLY A 1 194 ? -1.367 -30.605 49.375 1.00 29.48 194 GLY A CA 1
ATOM 1515 C C . GLY A 1 194 ? -2.270 -29.394 49.670 1.00 29.48 194 GLY A C 1
ATOM 1516 O O . GLY A 1 194 ? -2.029 -28.685 50.635 1.00 29.48 194 GLY A O 1
ATOM 1517 N N . ALA A 1 195 ? -3.382 -29.260 48.926 1.00 30.38 195 ALA A N 1
ATOM 1518 C CA . ALA A 1 195 ? -4.734 -28.943 49.436 1.00 30.38 195 ALA A CA 1
ATOM 1519 C C . ALA A 1 195 ? -5.765 -28.830 48.287 1.00 30.38 195 ALA A C 1
ATOM 1521 O O . ALA A 1 195 ? -5.543 -28.135 47.298 1.00 30.38 195 ALA A O 1
ATOM 1522 N N . GLU A 1 196 ? -6.898 -29.517 48.445 1.00 32.75 196 GLU A N 1
ATOM 1523 C CA . GLU A 1 196 ? -8.128 -29.396 47.650 1.00 32.75 196 GLU A CA 1
ATOM 1524 C C . GLU A 1 196 ? -8.775 -28.006 47.805 1.00 32.75 196 GLU A C 1
ATOM 1526 O O . GLU A 1 196 ? -8.733 -27.455 48.900 1.00 32.75 196 GLU A O 1
ATOM 1531 N N . PHE A 1 197 ? -9.463 -27.492 46.770 1.00 26.66 197 PHE A N 1
ATOM 1532 C CA . PHE A 1 197 ? -10.893 -27.128 46.847 1.00 26.66 197 PHE A CA 1
ATOM 1533 C C . PHE A 1 197 ? -11.451 -26.665 45.484 1.00 26.66 197 PHE A C 1
ATOM 1535 O O . PHE A 1 197 ? -10.826 -25.921 44.733 1.00 26.66 197 PHE A O 1
ATOM 1542 N N . SER A 1 198 ? -12.663 -27.135 45.199 1.00 34.97 198 SER A N 1
ATOM 1543 C CA . SER A 1 198 ? -13.526 -26.862 44.046 1.00 34.97 198 SER A CA 1
ATOM 1544 C C . SER A 1 198 ? -14.057 -25.421 44.006 1.00 34.97 198 SER A C 1
ATOM 1546 O O . SER A 1 198 ? -14.402 -24.882 45.050 1.00 34.97 198 SER A O 1
ATOM 1548 N N . ALA A 1 199 ? -14.253 -24.850 42.810 1.00 28.30 199 ALA A N 1
ATOM 1549 C CA . ALA A 1 199 ? -15.387 -23.956 42.541 1.00 28.30 199 ALA A CA 1
ATOM 1550 C C . ALA A 1 199 ? -15.593 -23.740 41.031 1.00 28.30 199 ALA A C 1
ATOM 1552 O O . ALA A 1 199 ? -14.884 -22.978 40.378 1.00 28.30 199 ALA A O 1
ATOM 1553 N N . ILE A 1 200 ? -16.631 -24.382 40.495 1.00 43.44 200 ILE A N 1
ATOM 1554 C CA . ILE A 1 200 ? -17.404 -23.854 39.367 1.00 43.44 200 ILE A CA 1
ATOM 1555 C C . ILE A 1 200 ? -18.058 -22.553 39.848 1.00 43.44 200 ILE A C 1
ATOM 1557 O O . ILE A 1 200 ? -18.730 -22.568 40.877 1.00 43.44 200 ILE A O 1
ATOM 1561 N N . SER A 1 201 ? -17.919 -21.461 39.095 1.00 30.00 201 SER A N 1
ATOM 1562 C CA . SER A 1 201 ? -18.830 -20.321 39.212 1.00 30.00 201 SER A CA 1
ATOM 1563 C C . SER A 1 201 ? -19.058 -19.669 37.853 1.00 30.00 201 SER A C 1
ATOM 1565 O O . SER A 1 201 ? -18.140 -19.165 37.208 1.00 30.00 201 SER A O 1
ATOM 1567 N N . ASN A 1 202 ? -20.319 -19.747 37.438 1.00 32.25 202 ASN A N 1
ATOM 1568 C CA . ASN A 1 202 ? -20.931 -19.017 36.342 1.00 32.25 202 ASN A CA 1
ATOM 1569 C C . ASN A 1 202 ? -21.054 -17.520 36.676 1.00 32.25 202 ASN A C 1
ATOM 1571 O O . ASN A 1 202 ? -21.124 -17.149 37.846 1.00 32.25 202 ASN A O 1
ATOM 1575 N N . ASN A 1 203 ? -21.247 -16.727 35.616 1.00 30.86 203 ASN A N 1
ATOM 1576 C CA . ASN A 1 203 ? -21.688 -15.326 35.587 1.00 30.86 203 ASN A CA 1
ATOM 1577 C C . ASN A 1 203 ? -20.607 -14.313 36.015 1.00 30.86 203 ASN A C 1
ATOM 1579 O O . ASN A 1 203 ? -19.942 -14.442 37.030 1.00 30.86 203 ASN A O 1
ATOM 1583 N N . THR A 1 204 ? -20.378 -13.224 35.288 1.00 27.72 204 THR A N 1
ATOM 1584 C CA . THR A 1 204 ? -21.409 -12.280 34.854 1.00 27.72 204 THR A CA 1
ATOM 1585 C C . THR A 1 204 ? -20.888 -11.486 33.659 1.00 27.72 204 THR A C 1
ATOM 1587 O O . THR A 1 204 ? -19.724 -11.081 33.631 1.00 27.72 204 THR A O 1
ATOM 1590 N N . GLU A 1 205 ? -21.756 -11.267 32.678 1.00 43.34 205 GLU A N 1
ATOM 1591 C CA . GLU A 1 205 ? -21.625 -10.222 31.669 1.00 43.34 205 GLU A CA 1
ATOM 1592 C C . GLU A 1 205 ? -21.356 -8.884 32.371 1.00 43.34 205 GLU A C 1
ATOM 1594 O O . GLU A 1 205 ? -22.231 -8.315 33.015 1.00 43.34 205 GLU A O 1
ATOM 1599 N N . SER A 1 206 ? -20.123 -8.384 32.292 1.00 31.56 206 SER A N 1
ATOM 1600 C CA . SER A 1 206 ? -19.825 -6.996 32.637 1.00 31.56 206 SER A CA 1
ATOM 1601 C C . SER A 1 206 ? -20.032 -6.144 31.386 1.00 31.56 206 SER A C 1
ATOM 1603 O O . SER A 1 206 ? -19.083 -5.788 30.681 1.00 31.56 206 SER A O 1
ATOM 1605 N N . ASP A 1 207 ? -21.306 -5.874 31.125 1.00 33.28 207 ASP A N 1
ATOM 1606 C CA . ASP A 1 207 ? -21.895 -4.953 30.147 1.00 33.28 207 ASP A CA 1
ATOM 1607 C C . ASP A 1 207 ? -21.625 -3.469 30.499 1.00 33.28 207 ASP A C 1
ATOM 1609 O O . ASP A 1 207 ? -22.493 -2.612 30.448 1.00 33.28 207 ASP A O 1
ATOM 1613 N N . GLY A 1 208 ? -20.406 -3.150 30.948 1.00 29.92 208 GLY A N 1
ATOM 1614 C CA . GLY A 1 208 ? -20.083 -1.853 31.563 1.00 29.92 208 GLY A CA 1
ATOM 1615 C C . GLY A 1 208 ? -19.116 -0.970 30.776 1.00 29.92 208 GLY A C 1
ATOM 1616 O O . GLY A 1 208 ? -18.597 -0.004 31.325 1.00 29.92 208 GLY A O 1
ATOM 1617 N N . THR A 1 209 ? -18.767 -1.312 29.532 1.00 37.12 209 THR A N 1
ATOM 1618 C CA . THR A 1 209 ? -17.773 -0.534 28.749 1.00 37.12 209 THR A CA 1
ATOM 1619 C C . THR A 1 209 ? -18.112 -0.433 27.260 1.00 37.12 209 THR A C 1
ATOM 1621 O O . THR A 1 209 ? -17.297 0.037 26.472 1.00 37.12 209 THR A O 1
ATOM 1624 N N . ILE A 1 210 ? -19.300 -0.882 26.844 1.00 43.44 210 ILE A N 1
ATOM 1625 C CA . ILE A 1 210 ? -19.708 -0.850 25.430 1.00 43.44 210 ILE A CA 1
ATOM 1626 C C . ILE A 1 210 ? -20.175 0.557 25.016 1.00 43.44 210 ILE A C 1
ATOM 1628 O O . ILE A 1 210 ? -20.008 0.931 23.859 1.00 43.44 210 ILE A O 1
ATOM 1632 N N . GLU A 1 211 ? -20.651 1.384 25.951 1.00 41.28 211 GLU A N 1
ATOM 1633 C CA . GLU A 1 211 ? -21.206 2.707 25.627 1.00 41.28 211 GLU A CA 1
ATOM 1634 C C . GLU A 1 211 ? -20.170 3.756 25.183 1.00 41.28 211 GLU A C 1
ATOM 1636 O O . GLU A 1 211 ? -20.536 4.703 24.501 1.00 41.28 211 GLU A O 1
ATOM 1641 N N . GLN A 1 212 ? -18.874 3.598 25.479 1.00 42.28 212 GLN A N 1
ATOM 1642 C CA . GLN A 1 212 ? -17.873 4.633 25.150 1.00 42.28 212 GLN A CA 1
ATOM 1643 C C . GLN A 1 212 ? -17.244 4.516 23.749 1.00 42.28 212 GLN A C 1
ATOM 1645 O O . GLN A 1 212 ? -16.440 5.365 23.378 1.00 42.28 212 GLN A O 1
ATOM 1650 N N . VAL A 1 213 ? -17.586 3.491 22.956 1.00 49.00 213 VAL A N 1
ATOM 1651 C CA . VAL A 1 213 ? -17.028 3.292 21.595 1.00 49.00 213 VAL A CA 1
ATOM 1652 C C . VAL A 1 213 ? -18.060 3.584 20.495 1.00 49.00 213 VAL A C 1
ATOM 1654 O O . VAL A 1 213 ? -17.739 3.520 19.312 1.00 49.00 213 VAL A O 1
ATOM 1657 N N . LEU A 1 214 ? -19.301 3.921 20.861 1.00 47.53 214 LEU A N 1
ATOM 1658 C CA . LEU A 1 214 ? -20.381 4.171 19.900 1.00 47.53 214 LEU A CA 1
ATOM 1659 C C . LEU A 1 214 ? -20.289 5.542 19.206 1.00 47.53 214 LEU A C 1
ATOM 1661 O O . LEU A 1 214 ? -20.836 5.681 18.120 1.00 47.53 214 LEU A O 1
ATOM 1665 N N . ASP A 1 215 ? -19.534 6.493 19.765 1.00 50.75 215 ASP A N 1
ATOM 1666 C CA . ASP A 1 215 ? -19.409 7.865 19.236 1.00 50.75 215 ASP A CA 1
ATOM 1667 C C . ASP A 1 215 ? -18.100 8.122 18.465 1.00 50.75 215 ASP A C 1
ATOM 1669 O O . ASP A 1 215 ? -17.736 9.268 18.206 1.00 50.75 215 ASP A O 1
ATOM 1673 N N . THR A 1 216 ? -17.333 7.084 18.105 1.00 59.19 216 THR A N 1
ATOM 1674 C CA . THR A 1 216 ? -16.170 7.308 17.228 1.00 59.19 216 THR A CA 1
ATOM 1675 C C . THR A 1 216 ? -16.657 7.461 15.792 1.00 59.19 216 THR A C 1
ATOM 1677 O O . THR A 1 216 ? -16.864 6.463 15.103 1.00 59.19 216 THR A O 1
ATOM 1680 N N . GLU A 1 217 ? -16.838 8.708 15.351 1.00 67.81 217 GLU A N 1
ATOM 1681 C CA . GLU A 1 217 ? -17.048 9.042 13.941 1.00 67.81 217 GLU A CA 1
ATOM 1682 C C . GLU A 1 217 ? -15.901 8.452 13.112 1.00 67.81 217 GLU A C 1
ATOM 1684 O O . GLU A 1 217 ? -14.719 8.732 13.343 1.00 67.81 217 GLU A O 1
ATOM 1689 N N . ILE A 1 218 ? -16.246 7.571 12.177 1.00 76.31 218 ILE A N 1
ATOM 1690 C CA . ILE A 1 218 ? -15.274 6.957 11.279 1.00 76.31 218 ILE A CA 1
ATOM 1691 C C . ILE A 1 218 ? -15.083 7.876 10.080 1.00 76.31 218 ILE A C 1
ATOM 1693 O O . ILE A 1 218 ? -16.071 8.344 9.518 1.00 76.31 218 ILE A O 1
ATOM 1697 N N . PRO A 1 219 ? -13.832 8.134 9.662 1.00 83.56 219 PRO A N 1
ATOM 1698 C CA . PRO A 1 219 ? -13.590 8.917 8.461 1.00 83.56 219 PRO A CA 1
ATOM 1699 C C . PRO A 1 219 ? -14.213 8.246 7.230 1.00 83.56 219 PRO A C 1
ATOM 1701 O O . PRO A 1 219 ? -13.955 7.065 6.990 1.00 83.56 219 PRO A O 1
ATOM 1704 N N . GLU A 1 220 ? -14.942 9.012 6.411 1.00 85.88 220 GLU A N 1
ATOM 1705 C CA . GLU A 1 220 ? -15.529 8.558 5.132 1.00 85.88 220 GLU A CA 1
ATOM 1706 C C . GLU A 1 220 ? -14.483 7.884 4.221 1.00 85.88 220 GLU A C 1
ATOM 1708 O O . GLU A 1 220 ? -14.760 6.914 3.513 1.00 85.88 220 GLU A O 1
ATOM 1713 N N . ASP A 1 221 ? -13.229 8.335 4.303 1.00 89.31 221 ASP A N 1
ATOM 1714 C CA . ASP A 1 221 ? -12.109 7.747 3.573 1.00 89.31 221 ASP A CA 1
ATOM 1715 C C . ASP A 1 221 ? -11.912 6.251 3.863 1.00 89.31 221 ASP A C 1
ATOM 1717 O O . ASP A 1 221 ? -11.540 5.488 2.967 1.00 89.31 221 ASP A O 1
ATOM 1721 N N . VAL A 1 222 ? -12.157 5.815 5.105 1.00 91.38 222 VAL A N 1
ATOM 1722 C CA . VAL A 1 222 ? -12.035 4.407 5.510 1.00 91.38 222 VAL A CA 1
ATOM 1723 C C . VAL A 1 222 ? -13.103 3.562 4.827 1.00 91.38 222 VAL A C 1
ATOM 1725 O O . VAL A 1 222 ? -12.795 2.455 4.381 1.00 91.38 222 VAL A O 1
ATOM 1728 N N . GLU A 1 223 ? -14.326 4.078 4.706 1.00 91.75 223 GLU A N 1
ATOM 1729 C CA . GLU A 1 223 ? -15.425 3.400 4.013 1.00 91.75 223 GLU A CA 1
ATOM 1730 C C . GLU A 1 223 ? -15.115 3.232 2.524 1.00 91.75 223 GLU A C 1
ATOM 1732 O O . GLU A 1 223 ? -15.291 2.144 1.980 1.00 91.75 223 GLU A O 1
ATOM 1737 N N . CYS A 1 224 ? -14.527 4.249 1.888 1.00 93.25 224 CYS A N 1
ATOM 1738 C CA . CYS A 1 224 ? -14.076 4.164 0.498 1.00 93.25 224 CYS A CA 1
ATOM 1739 C C . CYS A 1 224 ? -13.015 3.063 0.297 1.00 93.25 224 CYS A C 1
ATOM 1741 O O . CYS A 1 224 ? -13.098 2.255 -0.632 1.00 93.25 224 CYS A O 1
ATOM 1743 N N . PHE A 1 225 ? -12.027 2.958 1.197 1.00 95.00 225 PHE A N 1
ATOM 1744 C CA . PHE A 1 225 ? -11.051 1.862 1.140 1.00 95.00 225 PHE A CA 1
ATOM 1745 C C . PHE A 1 225 ? -11.667 0.494 1.440 1.00 95.00 225 PHE A C 1
ATOM 1747 O O . PHE A 1 225 ? -11.212 -0.508 0.884 1.00 95.00 225 PHE A O 1
ATOM 1754 N N . LEU A 1 226 ? -12.676 0.429 2.305 1.00 94.69 226 LEU A N 1
ATOM 1755 C CA . LEU A 1 226 ? -13.405 -0.799 2.596 1.00 94.69 226 LEU A CA 1
ATOM 1756 C C . LEU A 1 226 ? -14.208 -1.275 1.378 1.00 94.69 226 LEU A C 1
ATOM 1758 O O . LEU A 1 226 ? -14.140 -2.460 1.054 1.00 94.69 226 LEU A O 1
ATOM 1762 N N . ASP A 1 227 ? -14.881 -0.368 0.674 1.00 94.56 227 ASP A N 1
ATOM 1763 C CA . ASP A 1 227 ? -15.617 -0.664 -0.558 1.00 94.56 227 ASP A CA 1
ATOM 1764 C C . ASP A 1 227 ? -14.688 -1.206 -1.657 1.00 94.56 227 ASP A C 1
ATOM 1766 O O . ASP A 1 227 ? -14.941 -2.266 -2.234 1.00 94.56 227 ASP A O 1
ATOM 1770 N N . ILE A 1 228 ? -13.512 -0.585 -1.838 1.00 94.75 228 ILE A N 1
ATOM 1771 C CA . ILE A 1 228 ? -12.464 -1.106 -2.733 1.00 94.75 228 ILE A CA 1
ATOM 1772 C C . ILE A 1 228 ? -12.117 -2.563 -2.381 1.00 94.75 228 ILE A C 1
ATOM 1774 O O . ILE A 1 228 ? -11.960 -3.397 -3.272 1.00 94.75 228 ILE A O 1
ATOM 1778 N N . LEU A 1 229 ? -11.979 -2.902 -1.095 1.00 96.38 229 LEU A N 1
ATOM 1779 C CA . LEU A 1 229 ? -11.653 -4.270 -0.680 1.00 96.38 229 LEU A CA 1
ATOM 1780 C C . LEU A 1 229 ? -12.821 -5.241 -0.878 1.00 96.38 229 LEU A C 1
ATOM 1782 O O . LEU A 1 229 ? -12.576 -6.382 -1.272 1.00 96.38 229 LEU A O 1
ATOM 1786 N N . LEU A 1 230 ? -14.058 -4.813 -0.619 1.00 94.81 230 LEU A N 1
ATOM 1787 C CA . LEU A 1 230 ? -15.258 -5.621 -0.847 1.00 94.81 230 LEU A CA 1
ATOM 1788 C C . LEU A 1 230 ? -15.412 -5.951 -2.333 1.00 94.81 230 LEU A C 1
ATOM 1790 O O . LEU A 1 230 ? -15.579 -7.120 -2.676 1.00 94.81 230 LEU A O 1
ATOM 1794 N N . HIS A 1 231 ? -15.214 -4.975 -3.220 1.00 93.88 231 HIS A N 1
ATOM 1795 C CA . HIS A 1 231 ? -15.213 -5.208 -4.664 1.00 93.88 231 HIS A CA 1
ATOM 1796 C C . HIS A 1 231 ? -14.131 -6.219 -5.087 1.00 93.88 231 HIS A C 1
ATOM 1798 O O . HIS A 1 231 ? -14.364 -7.121 -5.891 1.00 93.88 231 HIS A O 1
ATOM 1804 N N . ARG A 1 232 ? -12.936 -6.143 -4.484 1.00 94.00 232 ARG A N 1
ATOM 1805 C CA . ARG A 1 232 ? -11.825 -7.079 -4.748 1.00 94.00 232 ARG A CA 1
ATOM 1806 C C . ARG A 1 232 ? -12.026 -8.476 -4.145 1.00 94.00 232 ARG A C 1
ATOM 1808 O O . ARG A 1 232 ? -11.209 -9.365 -4.402 1.00 94.00 232 ARG A O 1
ATOM 1815 N N . LEU A 1 233 ? -13.097 -8.715 -3.388 1.00 93.50 233 LEU A N 1
ATOM 1816 C CA . LEU A 1 233 ? -13.462 -10.055 -2.928 1.00 93.50 233 LEU A CA 1
ATOM 1817 C C . LEU A 1 233 ? -13.962 -10.944 -4.084 1.00 93.50 233 LEU A C 1
ATOM 1819 O O . LEU A 1 233 ? -13.746 -12.154 -4.039 1.00 93.50 233 LEU A O 1
ATOM 1823 N N . HIS A 1 234 ? -14.503 -10.336 -5.146 1.00 91.50 234 HIS A N 1
ATOM 1824 C CA . HIS A 1 234 ? -14.923 -10.997 -6.392 1.00 91.50 234 HIS A CA 1
ATOM 1825 C C . HIS A 1 234 ? -13.800 -11.122 -7.437 1.00 91.50 234 HIS A C 1
ATOM 1827 O O . HIS A 1 234 ? -14.035 -11.481 -8.589 1.00 91.50 234 HIS A O 1
ATOM 1833 N N . ASP A 1 235 ? -12.550 -10.820 -7.074 1.00 93.81 235 ASP A N 1
ATOM 1834 C CA . ASP A 1 235 ? -11.446 -10.865 -8.032 1.00 93.81 235 ASP A CA 1
ATOM 1835 C C . ASP A 1 235 ? -11.232 -12.280 -8.595 1.00 93.81 235 ASP A C 1
ATOM 1837 O O . ASP A 1 235 ? -11.342 -13.268 -7.868 1.00 93.81 235 ASP A O 1
ATOM 1841 N N . LYS A 1 236 ? -10.860 -12.394 -9.875 1.00 92.75 236 LYS A N 1
ATOM 1842 C CA . LYS A 1 236 ? -10.558 -13.676 -10.540 1.00 92.75 236 LYS A CA 1
ATOM 1843 C C . LYS A 1 236 ? -9.411 -14.451 -9.878 1.00 92.75 236 LYS A C 1
ATOM 1845 O O . LYS A 1 236 ? -9.423 -15.682 -9.860 1.00 92.75 236 LYS A O 1
ATOM 1850 N N . ASP A 1 237 ? -8.429 -13.744 -9.319 1.00 95.38 237 ASP A N 1
ATOM 1851 C CA . ASP A 1 237 ? -7.207 -14.324 -8.773 1.00 95.38 237 ASP A CA 1
ATOM 1852 C C . ASP A 1 237 ? -7.296 -14.516 -7.251 1.00 95.38 237 ASP A C 1
ATOM 1854 O O . ASP A 1 237 ? -7.449 -13.568 -6.476 1.00 95.38 237 ASP A O 1
ATOM 1858 N N . THR A 1 238 ? -7.072 -15.749 -6.783 1.00 95.38 238 THR A N 1
ATOM 1859 C CA . THR A 1 238 ? -7.132 -16.101 -5.349 1.00 95.38 238 THR A CA 1
ATOM 1860 C C . THR A 1 238 ? -6.188 -15.265 -4.479 1.00 95.38 238 THR A C 1
ATOM 1862 O O . THR A 1 238 ? -6.517 -14.959 -3.335 1.00 95.38 238 THR A O 1
ATOM 1865 N N . ILE A 1 239 ? -5.027 -14.849 -5.001 1.00 96.56 239 ILE A N 1
ATOM 1866 C CA . ILE A 1 239 ? -4.078 -14.012 -4.247 1.00 96.56 239 ILE A CA 1
ATOM 1867 C C . ILE A 1 239 ? -4.648 -12.626 -3.915 1.00 96.56 239 ILE A C 1
ATOM 1869 O O . ILE A 1 239 ? -4.296 -12.056 -2.875 1.00 96.56 239 ILE A O 1
ATOM 1873 N N . VAL A 1 240 ? -5.513 -12.090 -4.782 1.00 96.75 240 VAL A N 1
ATOM 1874 C CA . VAL A 1 240 ? -6.164 -10.794 -4.591 1.00 96.75 240 VAL A CA 1
ATOM 1875 C C . VAL A 1 240 ? -7.301 -10.968 -3.596 1.00 96.75 240 VAL A C 1
ATOM 1877 O O . VAL A 1 240 ? -7.271 -10.307 -2.561 1.00 96.75 240 VAL A O 1
ATOM 1880 N N . ARG A 1 241 ? -8.184 -11.956 -3.814 1.00 95.69 241 ARG A N 1
ATOM 1881 C CA . ARG A 1 241 ? -9.281 -12.294 -2.887 1.00 95.69 241 ARG A CA 1
ATOM 1882 C C . ARG A 1 241 ? -8.793 -12.527 -1.458 1.00 95.69 241 ARG A C 1
ATOM 1884 O O . ARG A 1 241 ? -9.349 -11.982 -0.512 1.00 95.69 241 ARG A O 1
ATOM 1891 N N . TRP A 1 242 ? -7.704 -13.281 -1.291 1.00 96.50 242 TRP A N 1
ATOM 1892 C CA . TRP A 1 242 ? -7.079 -13.515 0.015 1.00 96.50 242 TRP A CA 1
ATOM 1893 C C . TRP A 1 242 ? -6.530 -12.232 0.651 1.00 96.50 242 TRP A C 1
ATOM 1895 O O . TRP A 1 242 ? -6.625 -12.030 1.862 1.00 96.50 242 TRP A O 1
ATOM 1905 N N . SER A 1 243 ? -5.917 -11.359 -0.153 1.00 96.88 243 SER A N 1
ATOM 1906 C CA . SER A 1 243 ? -5.388 -10.085 0.345 1.00 96.88 243 SER A CA 1
ATOM 1907 C C . SER A 1 243 ? -6.519 -9.140 0.754 1.00 96.88 243 SER A C 1
ATOM 1909 O O . SER A 1 243 ? -6.401 -8.490 1.791 1.00 96.88 243 SER A O 1
ATOM 1911 N N . ALA A 1 244 ? -7.613 -9.117 -0.010 1.00 96.94 244 ALA A N 1
ATOM 1912 C CA . ALA A 1 244 ? -8.815 -8.343 0.268 1.00 96.94 244 ALA A CA 1
ATOM 1913 C C . ALA A 1 244 ? -9.540 -8.832 1.531 1.00 96.94 244 ALA A C 1
ATOM 1915 O O . ALA A 1 244 ? -9.759 -8.043 2.448 1.00 96.94 244 ALA A O 1
ATOM 1916 N N . SER A 1 245 ? -9.803 -10.138 1.656 1.00 96.25 245 SER A N 1
ATOM 1917 C CA . SER A 1 245 ? -10.476 -10.716 2.830 1.00 96.25 245 SER A CA 1
ATOM 1918 C C . SER A 1 245 ? -9.677 -10.509 4.119 1.00 96.25 245 SER A C 1
ATOM 1920 O O . SER A 1 245 ? -10.218 -10.102 5.148 1.00 96.25 245 SER A O 1
ATOM 1922 N N . LYS A 1 246 ? -8.352 -10.689 4.059 1.00 95.69 246 LYS A N 1
ATOM 1923 C CA . LYS A 1 246 ? -7.444 -10.359 5.166 1.00 95.69 246 LYS A CA 1
ATOM 1924 C C . LYS A 1 246 ? -7.393 -8.856 5.449 1.00 95.69 246 LYS A C 1
ATOM 1926 O O . LYS A 1 246 ? -7.104 -8.456 6.576 1.00 95.69 246 LYS A O 1
ATOM 1931 N N . GLY A 1 247 ? -7.616 -8.032 4.430 1.00 94.50 247 GLY A N 1
ATOM 1932 C CA . GLY A 1 247 ? -7.858 -6.594 4.515 1.00 94.50 247 GLY A CA 1
ATOM 1933 C C . GLY A 1 247 ? -9.021 -6.277 5.434 1.00 94.50 247 GLY A C 1
ATOM 1934 O O . GLY A 1 247 ? -8.821 -5.749 6.530 1.00 94.50 247 GLY A O 1
ATOM 1935 N N . ILE A 1 248 ? -10.195 -6.705 4.982 1.00 95.44 248 ILE A N 1
ATOM 1936 C CA . ILE A 1 248 ? -11.498 -6.511 5.613 1.00 95.44 248 ILE A CA 1
ATOM 1937 C C . ILE A 1 248 ? -11.483 -7.014 7.056 1.00 95.44 248 ILE A C 1
ATOM 1939 O O . ILE A 1 248 ? -11.846 -6.269 7.958 1.00 95.44 248 ILE A O 1
ATOM 1943 N N . GLY A 1 249 ? -10.980 -8.229 7.307 1.00 93.62 249 GLY A N 1
ATOM 1944 C CA . GLY A 1 249 ? -10.958 -8.801 8.657 1.00 93.62 249 GLY A CA 1
ATOM 1945 C C . GLY A 1 249 ? -10.170 -7.961 9.669 1.00 93.62 249 GLY A C 1
ATOM 1946 O O . GLY A 1 249 ? -10.613 -7.786 10.799 1.00 93.62 249 GLY A O 1
ATOM 1947 N N . ARG A 1 250 ? -9.030 -7.382 9.264 1.00 93.19 250 ARG A N 1
ATOM 1948 C CA . ARG A 1 250 ? -8.258 -6.499 10.156 1.00 93.19 250 ARG A CA 1
ATOM 1949 C C . ARG A 1 250 ? -8.903 -5.135 10.352 1.00 93.19 250 ARG A C 1
ATOM 1951 O O . ARG A 1 250 ? -8.710 -4.542 11.404 1.00 93.19 250 ARG A O 1
ATOM 1958 N N . ILE A 1 251 ? -9.597 -4.618 9.340 1.00 92.38 251 ILE A N 1
ATOM 1959 C CA . ILE A 1 251 ? -10.323 -3.349 9.450 1.00 92.38 251 ILE A CA 1
ATOM 1960 C C . ILE A 1 251 ? -11.514 -3.538 10.394 1.00 92.38 251 ILE A C 1
ATOM 1962 O O . ILE A 1 251 ? -11.651 -2.782 11.347 1.00 92.38 251 ILE A O 1
ATOM 1966 N N . ALA A 1 252 ? -12.293 -4.608 10.217 1.00 91.69 252 ALA A N 1
ATOM 1967 C CA . ALA A 1 252 ? -13.414 -4.956 11.087 1.00 91.69 252 ALA A CA 1
ATOM 1968 C C . ALA A 1 252 ? -12.998 -5.155 12.558 1.00 91.69 252 ALA A C 1
ATOM 1970 O O . ALA A 1 252 ? -13.749 -4.781 13.449 1.00 91.69 252 ALA A O 1
ATOM 1971 N N . GLU A 1 253 ? -11.794 -5.678 12.827 1.00 89.69 253 GLU A N 1
ATOM 1972 C CA . GLU A 1 253 ? -11.241 -5.784 14.191 1.00 89.69 253 GLU A CA 1
ATOM 1973 C C . GLU A 1 253 ? -11.024 -4.412 14.860 1.00 89.69 253 GLU A C 1
ATOM 1975 O O . GLU A 1 253 ? -11.048 -4.309 16.087 1.00 89.69 253 GLU A O 1
ATOM 1980 N N . ARG A 1 254 ? -10.801 -3.356 14.066 1.00 85.56 254 ARG A N 1
ATOM 1981 C CA . ARG A 1 254 ? -10.571 -1.993 14.562 1.00 85.56 254 ARG A CA 1
ATOM 1982 C C . ARG A 1 254 ? -11.850 -1.169 14.709 1.00 85.56 254 ARG A C 1
ATOM 1984 O O . ARG A 1 254 ? -11.822 -0.157 15.405 1.00 85.56 254 ARG A O 1
ATOM 1991 N N . LEU A 1 255 ? -12.933 -1.583 14.056 1.00 86.50 255 LEU A N 1
ATOM 1992 C CA . LEU A 1 255 ? -14.198 -0.856 14.006 1.00 86.50 255 LEU A CA 1
ATOM 1993 C C . LEU A 1 255 ? -15.129 -1.217 15.181 1.00 86.50 255 LEU A C 1
ATOM 1995 O O . LEU A 1 255 ? -15.007 -2.298 15.765 1.00 86.50 255 LEU A O 1
ATOM 1999 N N . PRO A 1 256 ? -16.097 -0.344 15.523 1.00 85.75 256 PRO A N 1
ATOM 2000 C CA . PRO A 1 256 ? -17.168 -0.667 16.459 1.00 85.75 256 PRO A CA 1
ATOM 2001 C C . PRO A 1 256 ? -17.952 -1.918 16.040 1.00 85.75 256 PRO A C 1
ATOM 2003 O O . PRO A 1 256 ? -18.131 -2.208 14.856 1.00 85.75 256 PRO A O 1
ATOM 2006 N N . VAL A 1 257 ? -18.487 -2.643 17.028 1.00 83.62 257 VAL A N 1
ATOM 2007 C CA . VAL A 1 257 ? -19.171 -3.935 16.818 1.00 83.62 257 VAL A CA 1
ATOM 2008 C C . VAL A 1 257 ? -20.366 -3.825 15.862 1.00 83.62 257 VAL A C 1
ATOM 2010 O O . VAL A 1 257 ? -20.651 -4.778 15.141 1.00 83.62 257 VAL A O 1
ATOM 2013 N N . VAL A 1 258 ? -21.061 -2.683 15.845 1.00 86.00 258 VAL A N 1
ATOM 2014 C CA . VAL A 1 258 ? -22.204 -2.438 14.948 1.00 86.00 258 VAL A CA 1
ATOM 2015 C C . VAL A 1 258 ? -21.758 -2.498 13.485 1.00 86.00 258 VAL A C 1
ATOM 2017 O O . VAL A 1 258 ? -22.248 -3.335 12.732 1.00 86.00 258 VAL A O 1
ATOM 2020 N N . LEU A 1 259 ? -20.737 -1.724 13.120 1.00 84.69 259 LEU A N 1
ATOM 2021 C CA . LEU A 1 259 ? -20.202 -1.688 11.756 1.00 84.69 259 LEU A CA 1
ATOM 2022 C C . LEU A 1 259 ? -19.486 -2.985 11.379 1.00 84.69 259 LEU A C 1
ATOM 2024 O O . LEU A 1 259 ? -19.579 -3.449 10.247 1.00 84.69 259 LEU A O 1
ATOM 2028 N N . ALA A 1 260 ? -18.834 -3.646 12.338 1.00 88.06 260 ALA A N 1
ATOM 2029 C CA . ALA A 1 260 ? -18.281 -4.976 12.101 1.00 88.06 260 ALA A CA 1
ATOM 2030 C C . ALA A 1 260 ? -19.374 -5.992 11.698 1.00 88.06 260 ALA A C 1
ATOM 2032 O O . ALA A 1 260 ? -19.134 -6.833 10.830 1.00 88.06 260 ALA A O 1
ATOM 2033 N N . LYS A 1 261 ? -20.587 -5.910 12.270 1.00 88.56 261 LYS A N 1
ATOM 2034 C CA . LYS A 1 261 ? -21.730 -6.752 11.860 1.00 88.56 261 LYS A CA 1
ATOM 2035 C C . LYS A 1 261 ? -22.247 -6.395 10.466 1.00 88.56 261 LYS A C 1
ATOM 2037 O O . LYS A 1 261 ? -22.637 -7.301 9.726 1.00 88.56 261 LYS A O 1
ATOM 2042 N N . GLU A 1 262 ? -22.241 -5.119 10.097 1.00 90.88 262 GLU A N 1
ATOM 2043 C CA . GLU A 1 262 ? -22.606 -4.675 8.745 1.00 90.88 262 GLU A CA 1
ATOM 2044 C C . GLU A 1 262 ? -21.626 -5.216 7.704 1.00 90.88 262 GLU A C 1
ATOM 2046 O O . GLU A 1 262 ? -22.054 -5.808 6.715 1.00 90.88 262 GLU A O 1
ATOM 2051 N N . ILE A 1 263 ? -20.321 -5.152 7.985 1.00 91.81 263 ILE A N 1
ATOM 2052 C CA . ILE A 1 263 ? -19.277 -5.752 7.142 1.00 91.81 263 ILE A CA 1
ATOM 2053 C C . ILE A 1 263 ? -19.509 -7.254 6.968 1.00 91.81 263 ILE A C 1
ATOM 2055 O O . ILE A 1 263 ? -19.454 -7.765 5.850 1.00 91.81 263 ILE A O 1
ATOM 2059 N N . VAL A 1 264 ? -19.786 -7.979 8.056 1.00 91.44 264 VAL A N 1
ATOM 2060 C CA . VAL A 1 264 ? -20.085 -9.419 7.982 1.00 91.44 264 VAL A CA 1
ATOM 2061 C C . VAL A 1 264 ? -21.327 -9.673 7.130 1.00 91.44 264 VAL A C 1
ATOM 2063 O O . VAL A 1 264 ? -21.325 -10.591 6.313 1.00 91.44 264 VAL A O 1
ATOM 2066 N N . SER A 1 265 ? -22.365 -8.850 7.275 1.00 91.75 265 SER A N 1
ATOM 2067 C CA . SER A 1 265 ? -23.591 -8.964 6.479 1.00 91.75 265 SER A CA 1
ATOM 2068 C C . SER A 1 265 ? -23.321 -8.719 4.990 1.00 91.75 265 SER A C 1
ATOM 2070 O O . SER A 1 265 ? -23.775 -9.505 4.160 1.00 91.75 265 SER A O 1
ATOM 2072 N N . ALA A 1 266 ? -22.518 -7.705 4.651 1.00 91.50 266 ALA A N 1
ATOM 2073 C CA . ALA A 1 266 ? -22.091 -7.422 3.281 1.00 91.50 266 ALA A CA 1
ATOM 2074 C C . ALA A 1 266 ? -21.304 -8.596 2.675 1.00 91.50 266 ALA A C 1
ATOM 2076 O O . ALA A 1 266 ? -21.625 -9.059 1.583 1.00 91.50 266 ALA A O 1
ATOM 2077 N N . VAL A 1 267 ? -20.337 -9.150 3.415 1.00 91.94 267 VAL A N 1
ATOM 2078 C CA . VAL A 1 267 ? -19.560 -10.323 2.979 1.00 91.94 267 VAL A CA 1
ATOM 2079 C C . VAL A 1 267 ? -20.453 -11.552 2.785 1.00 91.94 267 VAL A C 1
ATOM 2081 O O . VAL A 1 267 ? -20.289 -12.282 1.813 1.00 91.94 267 VAL A O 1
ATOM 2084 N N . VAL A 1 268 ? -21.415 -11.797 3.679 1.00 91.00 268 VAL A N 1
ATOM 2085 C CA . VAL A 1 268 ? -22.361 -12.917 3.536 1.00 91.00 268 VAL A CA 1
ATOM 2086 C C . VAL A 1 268 ? -23.242 -12.747 2.300 1.00 91.00 268 VAL A C 1
ATOM 2088 O O . VAL A 1 268 ? -23.506 -13.734 1.617 1.00 91.00 268 VAL A O 1
ATOM 2091 N N . ASN A 1 269 ? -23.689 -11.528 1.997 1.00 90.31 269 ASN A N 1
ATOM 2092 C CA . ASN A 1 269 ? -24.484 -11.259 0.798 1.00 90.31 269 ASN A CA 1
ATOM 2093 C C . ASN A 1 269 ? -23.679 -11.529 -0.479 1.00 90.31 269 ASN A C 1
ATOM 2095 O O . ASN A 1 269 ? -24.159 -12.261 -1.340 1.00 90.31 269 ASN A O 1
ATOM 2099 N N . ILE A 1 270 ? -22.433 -11.053 -0.527 1.00 88.50 270 ILE A N 1
ATOM 2100 C CA . ILE A 1 270 ? -21.472 -11.333 -1.604 1.00 88.50 270 ILE A CA 1
ATOM 2101 C C . ILE A 1 270 ? -21.295 -12.845 -1.815 1.00 88.50 270 ILE A C 1
ATOM 2103 O O . ILE A 1 270 ? -21.375 -13.345 -2.933 1.00 88.50 270 ILE A O 1
ATOM 2107 N N . LEU A 1 271 ? -21.100 -13.608 -0.736 1.00 86.75 271 LEU A N 1
ATOM 2108 C CA . LEU A 1 271 ? -20.916 -15.060 -0.834 1.00 86.75 271 LEU A CA 1
ATOM 2109 C C . LEU A 1 271 ? -22.187 -15.797 -1.278 1.00 86.75 271 LEU A C 1
ATOM 2111 O O . LEU A 1 271 ? -22.094 -16.835 -1.930 1.00 86.75 271 LEU A O 1
ATOM 2115 N N . LYS A 1 272 ? -23.372 -15.291 -0.919 1.00 88.12 272 LYS A N 1
ATOM 2116 C CA . LYS A 1 272 ? -24.648 -15.875 -1.353 1.00 88.12 272 LYS A CA 1
ATOM 2117 C C . LYS A 1 272 ? -24.866 -15.680 -2.846 1.00 88.12 272 LYS A C 1
ATOM 2119 O O . LYS A 1 272 ? -25.244 -16.640 -3.506 1.00 88.12 272 LYS A O 1
ATOM 2124 N N . GLU A 1 273 ? -24.595 -14.489 -3.367 1.00 82.50 273 GLU A N 1
ATOM 2125 C CA . GLU A 1 273 ? -24.704 -14.187 -4.798 1.00 82.50 273 GLU A CA 1
ATOM 2126 C C . GLU A 1 273 ? -23.891 -15.174 -5.654 1.00 82.50 273 GLU A C 1
ATOM 2128 O O . GLU A 1 273 ? -24.416 -15.743 -6.603 1.00 82.50 273 GLU A O 1
ATOM 2133 N N . GLU A 1 274 ? -22.671 -15.507 -5.229 1.00 69.88 274 GLU A N 1
ATOM 2134 C CA . GLU A 1 274 ? -21.778 -16.458 -5.917 1.00 69.88 274 GLU A CA 1
ATOM 2135 C C . GLU A 1 274 ? -22.220 -17.935 -5.832 1.00 69.88 274 GLU A C 1
ATOM 2137 O O . GLU A 1 274 ? -21.709 -18.790 -6.555 1.00 69.88 274 GLU A O 1
ATOM 2142 N N . THR A 1 275 ? -23.145 -18.268 -4.926 1.00 66.12 275 THR A N 1
ATOM 2143 C CA . THR A 1 275 ? -23.635 -19.649 -4.721 1.00 66.12 275 THR A CA 1
ATOM 2144 C C . THR A 1 275 ? -24.981 -19.923 -5.375 1.00 66.12 275 THR A C 1
ATOM 2146 O O . THR A 1 275 ? -25.367 -21.090 -5.483 1.00 66.12 275 THR A O 1
ATOM 2149 N N . VAL A 1 276 ? -25.676 -18.888 -5.857 1.00 58.12 276 VAL A N 1
ATOM 2150 C CA . VAL A 1 276 ? -26.835 -19.066 -6.734 1.00 58.12 276 VAL A CA 1
ATOM 2151 C C . VAL A 1 276 ? -26.307 -19.430 -8.118 1.00 58.12 276 VAL A C 1
ATOM 2153 O O . VAL A 1 276 ? -26.155 -18.595 -9.003 1.00 58.12 276 VAL A O 1
ATOM 2156 N N . VAL A 1 277 ? -25.992 -20.712 -8.292 1.00 58.50 277 VAL A N 1
ATOM 2157 C CA . VAL A 1 277 ? -25.936 -21.315 -9.621 1.00 58.50 277 VAL A CA 1
ATOM 2158 C C . VAL A 1 277 ? -27.324 -21.122 -10.220 1.00 58.50 277 VAL A C 1
ATOM 2160 O O . VAL A 1 277 ? -28.316 -21.537 -9.623 1.00 58.50 277 VAL A O 1
ATOM 2163 N N . ASP A 1 278 ? -27.390 -20.419 -11.346 1.00 53.19 278 ASP A N 1
ATOM 2164 C CA . ASP A 1 278 ? -28.623 -20.177 -12.084 1.00 53.19 278 ASP A CA 1
ATOM 2165 C C . ASP A 1 278 ? -29.288 -21.536 -12.358 1.00 53.19 278 ASP A C 1
ATOM 2167 O O . ASP A 1 278 ? -28.767 -22.352 -13.118 1.00 53.19 278 ASP A O 1
ATOM 2171 N N . ASP A 1 279 ? -30.428 -21.805 -11.717 1.00 51.56 279 ASP A N 1
ATOM 2172 C CA . ASP A 1 279 ? -31.237 -23.031 -11.863 1.00 51.56 279 ASP A CA 1
ATOM 2173 C C . ASP A 1 279 ? -31.939 -23.075 -13.248 1.00 51.56 279 ASP A C 1
ATOM 2175 O O . ASP A 1 279 ? -33.048 -23.584 -13.422 1.00 51.56 279 ASP A O 1
ATOM 2179 N N . ARG A 1 280 ? -31.311 -22.466 -14.262 1.00 44.91 280 ARG A N 1
ATOM 2180 C CA . ARG A 1 280 ? -31.773 -22.322 -15.642 1.00 44.91 280 ARG A CA 1
ATOM 2181 C C . ARG A 1 280 ? -30.650 -22.698 -16.606 1.00 44.91 280 ARG A C 1
ATOM 2183 O O . ARG A 1 280 ? -30.061 -21.847 -17.271 1.00 44.91 280 ARG A O 1
ATOM 2190 N N . GLY A 1 281 ? -30.407 -24.000 -16.693 1.00 39.62 281 GLY A N 1
ATOM 2191 C CA . GLY A 1 281 ? -29.616 -24.652 -17.735 1.00 39.62 281 GLY A CA 1
ATOM 2192 C C . GLY A 1 281 ? -30.031 -26.100 -17.886 1.00 39.62 281 GLY A C 1
ATOM 2193 O O . GLY A 1 281 ? -29.516 -26.919 -17.099 1.00 39.62 281 GLY A O 1
#

pLDDT: mean 75.81, std 21.15, range [26.66, 97.06]

Secondary structure (DSSP, 8-state):
-----HHHHHTT-TTSPP---TT--TT--HHHHHHHHHHHHHTSSSHHHHHHHHHHHHHHTSHHHHHHHHHHHHHHHHHHHHHHTTTT---TTS--PPPPHHHHHHHHHHHHHHHHHHHH-S-GGGTTTHHHHHHHHHH-GGGTT-HHHHHHHHHHHHHHHHHHS---------S-----HHHHS-----------------------SSGGGTT-PPPHHHHHHHHHHHHGGG-SSHHHHHHHHHHHHHHHHHS-HHHHHHHHHHHHHHHHHTT---S--

Radius of gyration: 24.88 Å; chains: 1; bounding box: 67×50×76 Å

Foldseek 3Di:
DPPPALVVVQVVPVDDPPPPDPPDDPPDGPLVVLLVVLLVQLLDPDVSLVVSLLSLLVSCLDPNNVVPVLLVLLVVLLVLLCVLLVVPDPCPPDDLDQRDSSSVSSNLSSLSSLLSNLQSDQACVSCPPVLVSLLVSLPDPSCLVPPSNLLSSLSNLLSSLVRQFHPPPPPPPPPDPPPPVVVVPDPDDDDDDDDDDDDDDDDDPPPPPLVPQPPPDRPPSSVSSLVSLLVQCPRPDPSNVVSSVVSLVVSLVRHRPVVVVVSVVSNVVVVVVVPPPPPPD